Protein AF-A0AAW0N209-F1 (afdb_monomer)

Sequence (293 aa):
MIVTEFMENGALDSFLRLNDGQFTVIQLVGMLRGIAAGMKYLSDMNYVHRDLAARNILVNSNLVCKVSDFGLSRFLEDDPTDPTYTSSLGGKIPIRWTAPEAIAYRKFTSASDVWSYGIVMWEVMSYGERPYWDMSNQDVINAVEQDYRLPPPMDCPTALHQLMLDCWVKERNLRPKFTQIVATLDKLIRNAASLKVVTNSTQSTGVSQPLLDRCVPDYTTFTTVGDWLDAIKMSRYRDNFVNAGFASFDLVAQMTAEDLLRIGVTLAGHQKKILGSIQDMRLQMNQTLPVQV

Organism: NCBI:txid88201

Solvent-accessible surface area (backbone atoms only — not comparable to full-atom values): 17205 Å² total; per-residue (Å²): 139,89,88,74,86,85,44,77,51,36,34,39,26,63,42,29,50,77,44,60,88,73,65,54,71,69,55,53,51,48,33,51,36,38,39,33,50,48,51,28,52,36,43,77,66,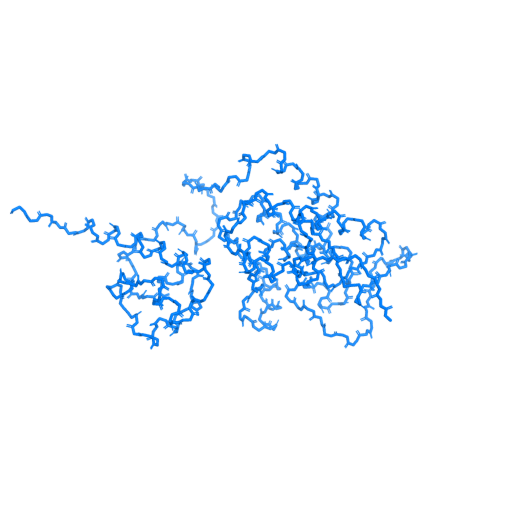42,34,32,50,84,64,54,41,42,72,33,22,34,18,29,86,84,61,51,37,40,79,51,75,66,86,74,34,47,74,61,73,96,48,94,87,57,83,63,49,66,72,91,69,96,69,87,73,66,62,84,37,50,28,69,57,34,70,77,59,34,41,54,35,57,54,33,43,31,23,6,45,23,43,31,52,49,24,61,58,44,32,39,51,62,75,74,64,85,57,51,76,67,52,50,54,54,37,46,75,70,70,52,72,86,74,73,41,76,90,51,22,62,67,58,47,50,53,29,51,42,24,61,40,86,59,52,88,75,28,64,52,44,67,54,50,32,54,52,45,54,50,43,64,77,38,56,78,69,57,51,63,75,80,79,77,84,89,81,91,77,95,75,85,92,88,76,80,85,59,81,74,61,71,87,74,56,90,43,52,54,57,49,27,46,73,74,71,44,46,90,46,40,64,38,34,51,77,70,65,42,63,43,67,76,54,50,58,67,62,49,75,66,52,40,44,73,49,63,48,73,53,64,73,56,43,52,52,53,52,49,52,34,51,55,44,50,57,55,64,63,70,73,60,78,84,83,126

Secondary structure (DSSP, 8-state):
-------TTEEHHHHHHHTTT-S-HHHHHHHHHHHHHHHHHHHHTTEE-S---GGGEEE-TT--EEE---SS-EEPP--TT---EE--S-PPP-GGGS-HHHHHH-EE-HHHHHHHHHHHHHHHHTTTPPTTTT--HHHHHHHHHTT--PPPPTT--HHHHHHHHHHT-SSGGGSPPHHHHHHHHHHHHHTGGGGS-----S-------SS-------GGG-S-HHHHHHHTT-GGGHHHHHHTT--SHHHHTT--HHHHHHTT---HHHHHHHHHHHHHHHHHHTTSS----

Nearest PDB structures (foldseek):
  5mja-assembly2_B  TM=9.881E-01  e=3.617E-27  Homo sapiens
  5mjb-assembly1_A  TM=9.878E-01  e=3.442E-27  Homo sapiens
  5mjb-assembly2_B  TM=9.801E-01  e=3.117E-27  Homo sapiens
  5l6p-assembly1_A  TM=9.028E-01  e=9.125E-26  Homo sapiens
  5njz-assembly1_A  TM=9.195E-01  e=2.047E-23  Homo sapiens

pLDDT: mean 84.2, std 18.62, range [29.7, 98.94]

Mean predicted aligned error: 12.74 Å

InterPro domains:
  IPR000719 Protein kinase domain [PS50011] (1-189)
  IPR001245 Serine-threonine/tyrosine-protein kinase, catalytic domain [PF07714] (1-185)
  IPR001245 Serine-threonine/tyrosine-protein kinase, catalytic domain [PR00109] (4-17)
  IPR001245 Serine-threonine/tyrosine-protein kinase, catalytic domain [PR00109] (41-59)
  IPR001245 Serine-threonine/tyrosine-protein kinase, catalytic domain [PR00109] (93-103)
  IPR001245 Serine-threonine/tyrosine-protein kinase, catalytic domain [PR00109] (112-134)
  IPR001245 Serine-threonine/tyrosine-protein kinase, catalytic domain [PR00109] (156-178)
  IPR001660 Sterile alpha motif domain [PF00536] (219-282)
  IPR001660 Sterile alpha motif domain [PS50105] (220-284)
  IPR001660 Sterile alpha motif domain [SM00454] (217-284)
  IPR008266 Tyrosine-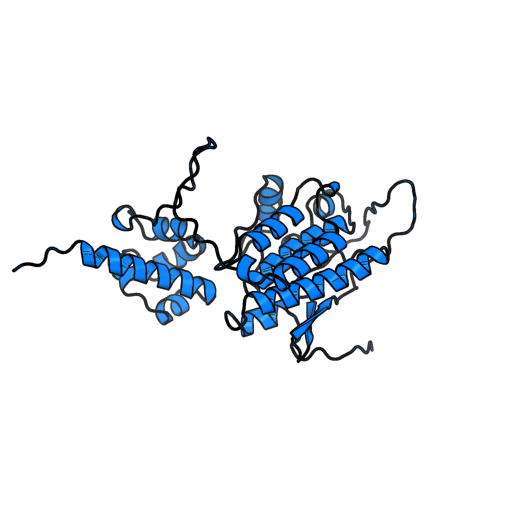protein kinase, active site [PS00109] (47-59)
  IPR011009 Protein kinase-like domain superfamily [SSF56112] (1-204)
  IPR013761 Sterile alpha motif/pointed domain superfamily [G3DSA:1.10.150.50] (212-293)
  IPR013761 Sterile alpha motif/pointed domain superfamily [SSF47769] (217-290)
  IPR020635 Tyrosine-protein kinase, catalytic domain [SM00219] (1-185)
  IPR050449 Ephrin receptor tyrosine kinases [PTHR46877] (1-292)

Foldseek 3Di:
DDDDDDQPQAFQLVSLQVCPPVDDPLLLLVQLLLALVQLLVCQVQQKFQQDQASRQWGHHPVRRTHGHDSVVMDHQDPDVPDSWDQDPDDDDHPLLLFALCCVPRVTTGSLRVLLSSLNNLQCSLQSNADRVHPQDSVRSSVCLVVVHDDDHHPLFQPLSNVLSVLSSPNPSVSRDGSVVVSVSSVVCSVVVVSRGRDPDDDDDDDDDDDDDPPDLPLLVPDPWPCVVCVNLVNNVLVVLCVVLPVTDLVSLLPDDLVSCVVSPVPRVSVSCSSVVNSVVVVVSVVVPDDPDD

Structure (mmCIF, N/CA/C/O backbone):
data_AF-A0AAW0N209-F1
#
_entry.id   AF-A0AAW0N209-F1
#
loop_
_atom_site.group_PDB
_atom_site.id
_atom_site.type_symbol
_atom_site.label_atom_id
_atom_site.label_alt_id
_atom_site.label_comp_id
_atom_site.label_asym_id
_atom_site.label_entity_id
_atom_site.label_seq_id
_atom_site.pdbx_PDB_ins_code
_atom_site.Cartn_x
_atom_site.Cartn_y
_atom_site.Cartn_z
_atom_site.occupancy
_atom_site.B_iso_or_equiv
_atom_site.auth_seq_id
_atom_site.auth_comp_id
_atom_site.auth_asym_id
_atom_site.auth_atom_id
_atom_site.pdbx_PDB_model_num
ATOM 1 N N . MET A 1 1 ? -12.801 3.006 -27.558 1.00 81.88 1 MET A N 1
ATOM 2 C CA . MET A 1 1 ? -13.412 2.255 -26.441 1.00 81.88 1 MET A CA 1
ATOM 3 C C . MET A 1 1 ? -12.463 1.130 -26.071 1.00 81.88 1 MET A C 1
ATOM 5 O O . MET A 1 1 ? -12.011 0.447 -26.980 1.00 81.88 1 MET A O 1
ATOM 9 N N . ILE A 1 2 ? -12.122 0.983 -24.790 1.00 92.75 2 ILE A N 1
ATOM 10 C CA . ILE A 1 2 ? -11.369 -0.166 -24.265 1.00 92.75 2 ILE A CA 1
ATOM 11 C C . ILE A 1 2 ? -12.387 -1.042 -23.531 1.00 92.75 2 ILE A C 1
ATOM 13 O O . ILE A 1 2 ? -13.197 -0.507 -22.779 1.00 92.75 2 ILE A O 1
ATOM 17 N N . VAL A 1 3 ? -12.382 -2.352 -23.784 1.00 95.31 3 VAL A N 1
ATOM 18 C CA . VAL A 1 3 ? -13.292 -3.316 -23.147 1.00 95.31 3 VAL A CA 1
ATOM 19 C C . VAL A 1 3 ? -12.463 -4.244 -22.266 1.00 95.31 3 VAL A C 1
ATOM 21 O O . VAL A 1 3 ? -11.498 -4.839 -22.740 1.00 95.31 3 VAL A O 1
ATOM 24 N N . THR A 1 4 ? -12.831 -4.353 -20.993 1.00 96.50 4 THR A N 1
ATOM 25 C CA . THR A 1 4 ? -12.180 -5.211 -19.994 1.00 96.50 4 THR A CA 1
ATOM 26 C C . THR A 1 4 ? -13.225 -6.067 -19.289 1.00 96.50 4 THR A C 1
ATOM 28 O O . THR A 1 4 ? -14.426 -5.834 -19.432 1.00 96.50 4 THR A O 1
ATOM 31 N N . GLU A 1 5 ? -12.783 -7.051 -18.507 1.00 97.19 5 GLU A N 1
ATOM 32 C CA . GLU A 1 5 ? -13.678 -7.713 -17.557 1.00 97.19 5 GLU A CA 1
ATOM 33 C C . GLU A 1 5 ? -14.270 -6.704 -16.560 1.00 97.19 5 GLU A C 1
ATOM 35 O O . GLU A 1 5 ? -13.662 -5.668 -16.265 1.00 97.19 5 GLU A O 1
ATOM 40 N N . PHE A 1 6 ? -15.470 -7.003 -16.066 1.00 97.69 6 PHE A N 1
ATOM 41 C CA . PHE A 1 6 ? -16.154 -6.166 -15.091 1.00 97.69 6 PHE A CA 1
ATOM 42 C C . PHE A 1 6 ? -15.726 -6.550 -13.672 1.00 97.69 6 PHE A C 1
ATOM 44 O O . PHE A 1 6 ? -15.711 -7.728 -13.326 1.00 97.69 6 PHE A O 1
ATOM 51 N N . MET A 1 7 ? -15.384 -5.546 -12.866 1.00 98.12 7 MET A N 1
ATOM 52 C CA . MET A 1 7 ? -14.942 -5.700 -11.480 1.00 98.12 7 MET A CA 1
ATOM 53 C C . MET A 1 7 ? -15.994 -5.051 -10.576 1.00 98.12 7 MET A C 1
ATOM 55 O O . MET A 1 7 ? -15.994 -3.834 -10.391 1.00 98.12 7 MET A O 1
ATOM 59 N N . GLU A 1 8 ? -16.931 -5.858 -10.075 1.00 98.25 8 GLU A N 1
ATOM 60 C CA . GLU A 1 8 ? -18.202 -5.419 -9.475 1.00 98.25 8 GLU A CA 1
ATOM 61 C C . GLU A 1 8 ? -18.028 -4.495 -8.269 1.00 98.25 8 GLU A C 1
ATOM 63 O O . GLU A 1 8 ? -18.855 -3.617 -8.036 1.00 98.25 8 GLU A O 1
ATOM 68 N N . ASN A 1 9 ? -16.948 -4.688 -7.513 1.00 97.75 9 ASN A N 1
ATOM 69 C CA . ASN A 1 9 ? -16.667 -3.943 -6.292 1.00 97.75 9 ASN A CA 1
ATOM 70 C C . ASN A 1 9 ? -15.781 -2.707 -6.535 1.00 97.75 9 ASN A C 1
ATOM 72 O O . ASN A 1 9 ? -15.482 -1.971 -5.597 1.00 97.75 9 ASN A O 1
ATOM 76 N N . GLY A 1 10 ? -15.386 -2.445 -7.786 1.00 98.06 10 GLY A N 1
ATOM 77 C CA . GLY A 1 10 ? 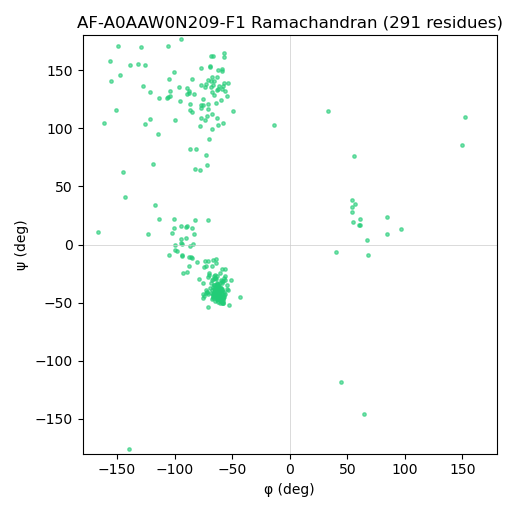-14.626 -1.255 -8.160 1.00 98.06 10 GLY A CA 1
ATOM 78 C C . GLY A 1 10 ? -13.230 -1.203 -7.533 1.00 98.06 10 GLY A C 1
ATOM 79 O O . GLY A 1 10 ? -12.564 -2.229 -7.392 1.00 98.06 10 GLY A O 1
ATOM 80 N N . ALA A 1 11 ? -12.768 0.008 -7.207 1.00 98.38 11 ALA A N 1
ATOM 81 C CA . ALA A 1 11 ? -11.434 0.252 -6.658 1.00 98.38 11 ALA A CA 1
ATOM 82 C C . ALA A 1 11 ? -11.312 -0.198 -5.192 1.00 98.38 11 ALA A C 1
ATOM 84 O O . ALA A 1 11 ? -12.174 0.103 -4.361 1.00 98.38 11 ALA A O 1
ATOM 85 N N . LEU A 1 12 ? -10.210 -0.880 -4.868 1.00 98.69 12 LEU A N 1
ATOM 86 C CA . LEU A 1 12 ? -9.974 -1.524 -3.575 1.00 98.69 12 LEU A CA 1
ATOM 87 C C . LEU A 1 12 ? -9.977 -0.536 -2.406 1.00 98.69 12 LEU A C 1
ATOM 89 O O . LEU A 1 12 ? -10.510 -0.848 -1.349 1.00 98.69 12 LEU A O 1
ATOM 93 N N . ASP A 1 13 ? -9.410 0.656 -2.579 1.00 97.12 13 ASP A N 1
ATOM 94 C CA . ASP A 1 13 ? -9.352 1.661 -1.514 1.00 97.12 13 ASP A CA 1
ATOM 95 C C . ASP A 1 13 ? -10.756 2.114 -1.072 1.00 97.12 13 ASP A C 1
ATOM 97 O O . ASP A 1 13 ? -11.060 2.195 0.116 1.00 97.12 13 ASP A O 1
ATOM 101 N N . SER A 1 14 ? -11.636 2.366 -2.040 1.00 95.62 14 SER A N 1
ATOM 102 C CA . SER A 1 14 ? -13.020 2.781 -1.818 1.00 95.62 14 SER A CA 1
ATOM 103 C C . SER A 1 14 ? -13.865 1.622 -1.304 1.00 95.62 14 SER A C 1
ATOM 105 O O . SER A 1 14 ? -14.669 1.808 -0.391 1.00 95.62 14 SER A O 1
ATOM 107 N N . PHE A 1 15 ? -13.631 0.422 -1.837 1.00 98.06 15 PHE A N 1
ATOM 108 C CA . PHE A 1 15 ? -14.260 -0.806 -1.373 1.00 98.06 15 PHE A CA 1
ATOM 109 C C . PHE A 1 15 ? -13.948 -1.096 0.101 1.00 98.06 15 PHE A C 1
ATOM 111 O O . PHE A 1 15 ? -14.859 -1.397 0.868 1.00 98.06 15 PHE A O 1
ATOM 118 N N . LEU A 1 16 ? -12.688 -0.961 0.522 1.00 96.19 16 LEU A N 1
ATOM 119 C CA . LEU A 1 16 ? -12.289 -1.179 1.912 1.00 96.19 16 LEU A CA 1
ATOM 120 C C . LEU A 1 16 ? -12.908 -0.151 2.859 1.00 96.19 16 LEU A C 1
ATOM 122 O O . LEU A 1 16 ? -13.445 -0.546 3.888 1.00 96.19 16 LEU A O 1
ATOM 126 N N . ARG A 1 17 ? -12.919 1.136 2.487 1.00 92.25 17 ARG A N 1
ATOM 127 C CA . ARG A 1 17 ? -13.552 2.188 3.304 1.00 92.25 17 ARG A CA 1
ATOM 128 C C . ARG A 1 17 ? -15.047 1.951 3.515 1.00 92.25 17 ARG A C 1
ATOM 130 O O . ARG A 1 17 ? -15.563 2.237 4.589 1.00 92.25 17 ARG A O 1
ATOM 137 N N . LEU A 1 18 ? -15.744 1.430 2.502 1.00 92.69 18 LEU A N 1
ATOM 138 C CA . LEU A 1 18 ? -17.169 1.093 2.604 1.00 92.69 18 LEU A CA 1
ATOM 139 C C . LEU A 1 18 ? -17.427 -0.121 3.514 1.00 92.69 18 LEU A C 1
ATOM 141 O O . LEU A 1 18 ? -18.513 -0.258 4.070 1.00 92.69 18 LEU A O 1
ATOM 145 N N . ASN A 1 19 ? -16.428 -0.988 3.674 1.00 90.62 19 ASN A N 1
ATOM 146 C CA . ASN A 1 19 ? -16.515 -2.243 4.413 1.00 90.62 19 ASN A CA 1
ATOM 147 C C . ASN A 1 19 ? -15.573 -2.252 5.631 1.00 90.62 19 ASN A C 1
ATOM 149 O O . ASN A 1 19 ? -15.014 -3.298 5.970 1.00 90.62 19 ASN A O 1
ATOM 153 N N . ASP A 1 20 ? -15.380 -1.094 6.277 1.00 85.88 20 ASP A N 1
ATOM 154 C CA . ASP A 1 20 ? -14.454 -0.952 7.407 1.00 85.88 20 ASP A CA 1
ATOM 155 C C . ASP A 1 20 ? -14.762 -1.967 8.519 1.00 85.88 20 ASP A C 1
ATOM 157 O O . ASP A 1 20 ? -15.904 -2.121 8.957 1.00 85.88 20 ASP A O 1
ATOM 161 N N . GLY A 1 21 ? -13.737 -2.710 8.938 1.00 83.00 21 GLY A N 1
ATOM 162 C CA . GLY A 1 21 ? -13.831 -3.758 9.955 1.00 83.00 21 GLY A CA 1
ATOM 163 C C . GLY A 1 21 ? -14.648 -5.004 9.581 1.00 83.00 21 GLY A C 1
ATOM 164 O O . GLY A 1 21 ? -14.806 -5.880 10.431 1.00 83.00 21 GLY A O 1
ATOM 165 N N . GLN A 1 22 ? -15.162 -5.124 8.351 1.00 89.12 22 GLN A N 1
ATOM 166 C CA . GLN A 1 22 ? -16.022 -6.252 7.956 1.00 89.12 22 GLN A CA 1
ATOM 167 C C . GLN A 1 22 ? -15.248 -7.493 7.489 1.00 89.12 22 GLN A C 1
ATOM 169 O O . GLN A 1 22 ? -15.838 -8.564 7.334 1.00 89.12 22 GLN A O 1
ATOM 174 N N . PHE A 1 23 ? -13.935 -7.381 7.273 1.00 92.12 23 PHE A N 1
ATOM 175 C CA . PHE A 1 23 ? -13.106 -8.489 6.815 1.00 92.12 23 PHE A CA 1
ATOM 176 C C . PHE A 1 23 ? -12.239 -9.058 7.932 1.00 92.12 23 PHE A C 1
ATOM 178 O O . PHE A 1 23 ? -11.659 -8.369 8.771 1.00 92.12 23 PHE A O 1
ATOM 185 N N . THR A 1 24 ? -12.091 -10.374 7.903 1.00 93.00 24 THR A N 1
ATOM 186 C CA . THR A 1 24 ? -11.083 -11.047 8.714 1.00 93.00 24 THR A CA 1
ATOM 187 C C . THR A 1 24 ? -9.683 -10.726 8.191 1.00 93.00 24 THR A C 1
ATOM 189 O O . THR A 1 24 ? -9.473 -10.526 6.992 1.00 93.00 24 THR A O 1
ATOM 192 N N . VAL A 1 25 ? -8.686 -10.773 9.076 1.00 92.75 25 VAL A N 1
ATOM 193 C CA . VAL A 1 25 ? -7.273 -10.601 8.695 1.00 92.75 25 VAL A CA 1
ATOM 194 C C . VAL A 1 25 ? -6.876 -11.563 7.571 1.00 92.75 25 VAL A C 1
ATOM 196 O O . VAL A 1 25 ? -6.175 -11.172 6.646 1.00 92.75 25 VAL A O 1
ATOM 199 N N . ILE A 1 26 ? -7.356 -12.811 7.598 1.00 94.69 26 ILE A N 1
ATOM 200 C CA . ILE A 1 26 ? -7.025 -13.799 6.563 1.00 94.69 26 ILE A CA 1
ATOM 201 C C . ILE A 1 26 ? -7.583 -13.412 5.182 1.00 94.69 26 ILE A C 1
ATOM 203 O O . ILE A 1 26 ? -6.907 -13.633 4.178 1.00 94.69 26 ILE A O 1
ATOM 207 N N . GLN A 1 27 ? -8.763 -12.783 5.114 1.00 96.00 27 GLN A N 1
ATOM 208 C CA . GLN A 1 27 ? -9.320 -12.265 3.858 1.00 96.00 27 GLN A CA 1
ATOM 209 C C . GLN A 1 27 ? -8.478 -11.105 3.316 1.00 96.00 27 GLN A C 1
ATOM 211 O O . GLN A 1 27 ? -8.140 -11.109 2.133 1.00 96.00 27 GLN A O 1
ATOM 216 N N . LEU A 1 28 ? -8.065 -10.169 4.178 1.00 97.44 28 LEU A N 1
ATOM 217 C CA . LEU A 1 28 ? -7.171 -9.066 3.800 1.00 97.44 28 LEU A CA 1
ATOM 218 C C . LEU A 1 28 ? -5.813 -9.587 3.301 1.00 97.44 28 LEU A C 1
ATOM 220 O O . LEU A 1 28 ? -5.316 -9.150 2.265 1.00 97.44 28 LEU A O 1
ATOM 224 N N . VAL A 1 29 ? -5.239 -10.592 3.971 1.00 97.44 29 VAL A N 1
ATOM 225 C CA . VAL A 1 29 ? -4.011 -11.265 3.512 1.00 97.44 29 VAL A CA 1
ATOM 226 C C . VAL A 1 29 ? -4.227 -11.955 2.160 1.00 97.44 29 VAL A C 1
ATOM 228 O O . VAL A 1 29 ? -3.335 -11.924 1.314 1.00 97.44 29 VAL A O 1
ATOM 231 N N . GLY A 1 30 ? -5.409 -12.527 1.916 1.00 97.94 30 GLY A N 1
ATOM 232 C CA . GLY A 1 30 ? -5.794 -13.076 0.615 1.00 97.94 30 GLY A CA 1
ATOM 233 C C . GLY A 1 30 ? -5.800 -12.024 -0.501 1.00 97.94 30 GLY A C 1
ATOM 234 O O . GLY A 1 30 ? -5.221 -12.260 -1.564 1.00 97.94 30 GLY A O 1
ATOM 235 N N . MET A 1 31 ? -6.372 -10.844 -0.239 1.00 98.75 31 MET A N 1
ATOM 236 C CA . MET A 1 31 ? -6.347 -9.702 -1.165 1.00 98.75 31 MET A CA 1
ATOM 237 C C . MET A 1 31 ? -4.907 -9.280 -1.485 1.00 98.75 31 MET A C 1
ATOM 239 O O . MET A 1 31 ? -4.530 -9.195 -2.656 1.00 98.75 31 MET A O 1
ATOM 243 N N . LEU A 1 32 ? -4.075 -9.101 -0.452 1.00 98.81 32 LEU A N 1
ATOM 244 C CA . LEU A 1 32 ? -2.655 -8.758 -0.590 1.00 98.81 32 LEU A CA 1
ATOM 245 C C . LEU A 1 32 ? -1.887 -9.792 -1.407 1.00 98.81 32 LEU A C 1
ATOM 247 O O . LEU A 1 32 ? -1.145 -9.444 -2.325 1.00 98.81 32 LEU A O 1
ATOM 251 N N . ARG A 1 33 ? -2.115 -11.077 -1.133 1.00 98.69 33 ARG A N 1
ATOM 252 C CA . ARG A 1 33 ? -1.490 -12.177 -1.865 1.00 98.69 33 ARG A CA 1
ATOM 253 C C . ARG A 1 33 ? -1.869 -12.156 -3.346 1.00 98.69 33 ARG A C 1
ATOM 255 O O . ARG A 1 33 ? -1.000 -12.389 -4.185 1.00 98.69 33 ARG A O 1
ATOM 262 N N . GLY A 1 34 ? -3.129 -11.869 -3.678 1.00 98.56 34 GLY A N 1
ATOM 263 C CA . GLY A 1 34 ? -3.584 -11.707 -5.064 1.00 98.56 34 GLY A CA 1
ATOM 264 C C . GLY A 1 34 ? -2.853 -10.576 -5.792 1.00 98.56 34 GLY A C 1
ATOM 265 O O . GLY A 1 34 ? -2.320 -10.784 -6.883 1.00 98.56 34 GLY A O 1
ATOM 266 N N . ILE A 1 35 ? -2.735 -9.414 -5.144 1.00 98.88 35 ILE A N 1
ATOM 267 C CA . ILE A 1 35 ? -2.009 -8.249 -5.677 1.00 98.88 35 ILE A CA 1
ATOM 268 C C . ILE A 1 35 ? -0.524 -8.580 -5.875 1.00 98.88 35 ILE A C 1
ATOM 270 O O . ILE A 1 35 ? 0.022 -8.337 -6.951 1.00 98.88 35 ILE A O 1
ATOM 274 N N . ALA A 1 36 ? 0.122 -9.195 -4.879 1.00 98.88 36 ALA A N 1
ATOM 275 C CA . ALA A 1 36 ? 1.523 -9.606 -4.961 1.00 98.88 36 ALA A CA 1
ATOM 276 C C . ALA A 1 36 ? 1.772 -10.595 -6.106 1.00 98.88 36 ALA A C 1
ATOM 278 O O . ALA A 1 36 ? 2.793 -10.502 -6.783 1.00 98.88 36 ALA A O 1
ATOM 279 N N . ALA A 1 37 ? 0.845 -11.526 -6.348 1.00 98.81 37 ALA A N 1
ATOM 280 C CA . ALA A 1 37 ? 0.938 -12.465 -7.460 1.00 98.81 37 ALA A CA 1
ATOM 281 C C . ALA A 1 37 ? 0.830 -11.758 -8.823 1.00 98.81 37 ALA A C 1
ATOM 283 O O . ALA A 1 37 ? 1.599 -12.074 -9.730 1.00 98.81 37 ALA A O 1
ATOM 284 N N . GLY A 1 38 ? -0.063 -10.770 -8.952 1.00 98.69 38 GLY A N 1
ATOM 285 C CA . GLY A 1 38 ? -0.149 -9.922 -10.144 1.00 98.69 38 GLY A CA 1
ATOM 286 C C . GLY A 1 38 ? 1.135 -9.123 -10.383 1.00 98.69 38 GLY A C 1
ATOM 287 O O . GLY A 1 38 ? 1.678 -9.132 -11.484 1.00 98.69 38 GLY A O 1
ATOM 288 N N . MET A 1 39 ? 1.686 -8.507 -9.337 1.00 98.75 39 MET A N 1
ATOM 289 C CA . MET A 1 39 ? 2.941 -7.755 -9.433 1.00 98.75 39 MET A CA 1
ATOM 290 C C . MET A 1 39 ? 4.163 -8.640 -9.688 1.00 98.75 39 MET A C 1
ATOM 292 O O . MET A 1 39 ? 5.076 -8.235 -10.405 1.00 98.75 39 MET A O 1
ATOM 296 N N . LYS A 1 40 ? 4.172 -9.870 -9.159 1.00 98.69 40 LYS A N 1
ATOM 297 C CA . LYS A 1 40 ? 5.167 -10.883 -9.518 1.00 98.69 40 LYS A CA 1
ATOM 298 C C . LYS A 1 40 ? 5.136 -11.142 -11.021 1.00 98.69 40 LYS A C 1
ATOM 300 O O . LYS A 1 40 ? 6.180 -11.076 -11.653 1.00 98.69 40 LYS A O 1
ATOM 305 N N . TYR A 1 41 ? 3.951 -11.384 -11.584 1.00 98.44 41 TYR A N 1
ATOM 306 C CA . TYR A 1 41 ? 3.796 -11.597 -13.022 1.00 98.44 41 TYR A CA 1
ATOM 307 C C . TYR A 1 41 ? 4.305 -10.400 -13.837 1.00 98.44 41 TYR A C 1
ATOM 309 O O . TYR A 1 41 ? 5.075 -10.592 -14.770 1.00 98.44 41 TYR A O 1
ATOM 317 N N . LEU A 1 42 ? 3.950 -9.166 -13.458 1.00 97.12 42 LEU A N 1
ATOM 318 C CA . LEU A 1 42 ? 4.452 -7.966 -14.143 1.00 97.12 42 LEU A CA 1
ATOM 319 C C . LEU A 1 42 ? 5.979 -7.863 -14.079 1.00 97.12 42 LEU A C 1
ATOM 321 O O . LEU A 1 42 ? 6.617 -7.617 -15.099 1.00 97.12 42 LEU A O 1
ATOM 325 N N . SER A 1 43 ? 6.569 -8.114 -12.908 1.00 96.00 43 SER A N 1
ATOM 326 C CA . SER A 1 43 ? 8.022 -8.096 -12.746 1.00 96.00 43 SER A CA 1
ATOM 327 C C . SER A 1 43 ? 8.718 -9.197 -13.548 1.00 96.00 43 SER A C 1
ATOM 329 O O . SER A 1 43 ? 9.786 -8.935 -14.089 1.00 96.00 43 SER A O 1
ATOM 331 N N . ASP A 1 44 ? 8.154 -10.407 -13.609 1.00 96.06 44 ASP A N 1
ATOM 332 C CA . ASP A 1 44 ? 8.693 -11.526 -14.399 1.00 96.06 44 ASP A CA 1
ATOM 333 C C . ASP A 1 44 ? 8.642 -11.206 -15.911 1.00 96.06 44 ASP A C 1
ATOM 335 O O . ASP A 1 44 ? 9.468 -11.692 -16.679 1.00 96.06 44 ASP A O 1
ATOM 339 N N . MET A 1 45 ? 7.709 -10.343 -16.329 1.00 94.88 45 MET A N 1
ATOM 340 C CA . MET A 1 45 ? 7.571 -9.824 -17.696 1.00 94.88 45 MET A CA 1
ATOM 341 C C . MET A 1 45 ? 8.370 -8.529 -17.944 1.00 94.88 45 MET A C 1
ATOM 343 O O . MET A 1 45 ? 8.097 -7.828 -18.919 1.00 94.88 45 MET A O 1
ATOM 347 N N . ASN A 1 46 ? 9.320 -8.178 -17.066 1.00 91.50 46 ASN A N 1
ATOM 348 C CA . ASN A 1 46 ? 10.119 -6.943 -17.133 1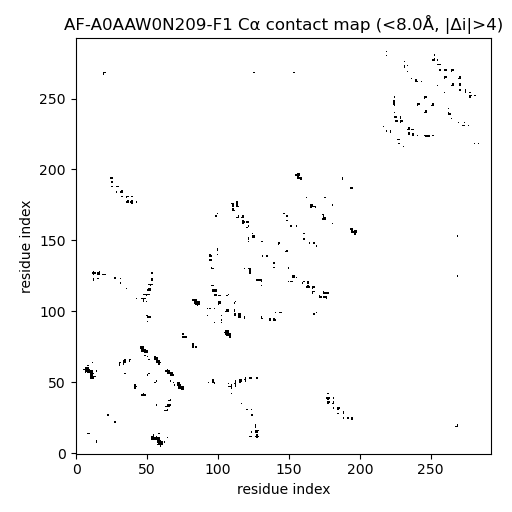.00 91.50 46 ASN A CA 1
ATOM 349 C C . ASN A 1 46 ? 9.273 -5.656 -17.228 1.00 91.50 46 ASN A C 1
ATOM 351 O O . ASN A 1 46 ? 9.672 -4.661 -17.838 1.00 91.50 46 ASN A O 1
ATOM 355 N N . TYR A 1 47 ? 8.090 -5.658 -16.610 1.00 92.44 47 TYR A N 1
ATOM 356 C CA . TYR A 1 47 ? 7.162 -4.535 -16.619 1.00 92.44 47 TYR A CA 1
ATOM 357 C C . TYR A 1 47 ? 7.153 -3.821 -15.265 1.00 92.44 47 TYR A C 1
ATOM 359 O O . TYR A 1 47 ? 6.933 -4.444 -14.225 1.00 92.44 47 TYR A O 1
ATOM 367 N N . VAL A 1 48 ? 7.359 -2.501 -15.279 1.00 95.19 48 VAL A N 1
ATOM 368 C CA . VAL A 1 48 ? 7.317 -1.657 -14.073 1.00 95.19 48 VAL A CA 1
ATOM 369 C C . VAL A 1 48 ? 6.044 -0.823 -14.090 1.00 95.19 48 VAL A C 1
ATOM 371 O O . VAL A 1 48 ? 5.783 -0.090 -15.050 1.00 95.19 48 VAL A O 1
ATOM 374 N N . HIS A 1 49 ? 5.264 -0.912 -13.017 1.00 95.88 49 HIS A N 1
ATOM 375 C CA . HIS A 1 49 ? 3.954 -0.286 -12.901 1.00 95.88 49 HIS A CA 1
ATOM 376 C C . HIS A 1 49 ? 4.039 1.221 -12.669 1.00 95.88 49 HIS A C 1
ATOM 378 O O . HIS A 1 49 ? 3.312 1.967 -13.328 1.00 95.88 49 HIS A O 1
ATOM 384 N N . ARG A 1 50 ? 4.916 1.667 -11.753 1.00 94.44 50 ARG A N 1
ATOM 385 C CA . ARG A 1 50 ? 5.186 3.078 -11.385 1.00 94.44 50 ARG A CA 1
ATOM 386 C C . ARG A 1 50 ? 4.066 3.840 -10.668 1.00 94.44 50 ARG A C 1
ATOM 388 O O . ARG A 1 50 ? 4.309 4.948 -10.196 1.00 94.44 50 ARG A O 1
ATOM 395 N N . ASP A 1 51 ? 2.872 3.265 -10.577 1.00 94.50 51 ASP A N 1
ATOM 396 C CA . ASP A 1 51 ? 1.706 3.856 -9.905 1.00 94.50 51 ASP A CA 1
ATOM 397 C C . ASP A 1 51 ? 0.878 2.781 -9.189 1.00 94.50 51 ASP A C 1
ATOM 399 O O . ASP A 1 51 ? -0.350 2.750 -9.244 1.00 94.50 51 ASP A O 1
ATOM 403 N N . LEU A 1 52 ? 1.568 1.838 -8.547 1.00 98.38 52 LEU A N 1
ATOM 404 C CA . LEU A 1 52 ? 0.905 0.824 -7.744 1.00 98.38 52 LEU A CA 1
ATOM 405 C C . LEU A 1 52 ? 0.346 1.473 -6.467 1.00 98.38 52 LEU A C 1
ATOM 407 O O . LEU A 1 52 ? 1.089 1.980 -5.628 1.00 98.38 52 LEU A O 1
ATOM 411 N N . ALA A 1 53 ? -0.973 1.448 -6.326 1.00 98.31 53 ALA A N 1
ATOM 412 C CA . ALA A 1 53 ? -1.709 1.990 -5.189 1.00 98.31 53 ALA A CA 1
ATOM 413 C C . ALA A 1 53 ? -3.062 1.280 -5.072 1.00 98.31 53 ALA A C 1
ATOM 415 O O . ALA A 1 53 ? -3.568 0.782 -6.079 1.00 98.31 53 ALA A O 1
ATOM 416 N N . ALA A 1 54 ? -3.694 1.278 -3.894 1.00 98.62 54 ALA A N 1
ATOM 417 C CA . ALA A 1 54 ? -4.983 0.601 -3.716 1.00 98.62 54 ALA A CA 1
ATOM 418 C C . ALA A 1 54 ? -6.091 1.143 -4.649 1.00 98.62 54 ALA A C 1
ATOM 420 O O . ALA A 1 54 ? -6.926 0.373 -5.115 1.00 98.62 54 ALA A O 1
ATOM 421 N N . ARG A 1 55 ? -6.053 2.433 -5.018 1.00 98.06 55 ARG A N 1
ATOM 422 C CA . ARG A 1 55 ? -6.956 3.033 -6.028 1.00 98.06 55 ARG A CA 1
ATOM 423 C C . ARG A 1 55 ? -6.858 2.400 -7.427 1.00 98.06 55 ARG A C 1
ATOM 425 O O . ARG A 1 55 ? -7.812 2.474 -8.190 1.00 98.06 55 ARG A O 1
ATOM 432 N N . ASN A 1 56 ? -5.714 1.789 -7.744 1.00 98.50 56 ASN A N 1
ATOM 433 C CA . ASN A 1 56 ? -5.417 1.152 -9.031 1.00 98.50 56 ASN A CA 1
ATOM 434 C C . ASN A 1 56 ? -5.530 -0.380 -8.942 1.00 98.50 56 ASN A C 1
ATOM 436 O O . ASN A 1 56 ? -5.157 -1.097 -9.872 1.00 98.50 56 ASN A O 1
ATOM 440 N N . ILE A 1 57 ? -6.065 -0.902 -7.835 1.00 98.81 57 ILE A N 1
ATOM 441 C CA . ILE A 1 57 ? -6.449 -2.303 -7.694 1.00 98.81 57 ILE A CA 1
ATOM 442 C C . ILE A 1 57 ? -7.965 -2.393 -7.801 1.00 98.81 57 ILE A C 1
ATOM 444 O O . ILE A 1 57 ? -8.677 -1.705 -7.075 1.00 98.81 57 ILE A O 1
ATOM 448 N N . LEU A 1 58 ? -8.459 -3.264 -8.674 1.00 98.69 58 LEU A N 1
ATOM 449 C CA . LEU A 1 58 ? -9.885 -3.534 -8.810 1.00 98.69 58 LEU A CA 1
ATOM 450 C C . LEU A 1 58 ? -10.269 -4.825 -8.088 1.00 98.69 58 LEU A C 1
ATOM 452 O O . LEU A 1 58 ? -9.479 -5.770 -8.039 1.00 98.69 58 LEU A O 1
ATOM 456 N N . VAL A 1 59 ? -11.492 -4.877 -7.567 1.00 98.69 59 VAL A N 1
ATOM 457 C CA . VAL A 1 59 ? -12.034 -6.009 -6.805 1.00 98.69 59 VAL A CA 1
ATOM 458 C C . VAL A 1 59 ? -13.288 -6.538 -7.498 1.00 98.69 59 VAL A C 1
ATOM 460 O O . VAL A 1 59 ? -14.172 -5.767 -7.869 1.00 98.69 59 VAL A O 1
ATOM 463 N N . ASN A 1 60 ? -13.373 -7.853 -7.698 1.00 97.88 60 ASN A N 1
ATOM 464 C CA . ASN A 1 60 ? -14.574 -8.485 -8.253 1.00 97.88 60 ASN A CA 1
ATOM 465 C C . ASN A 1 60 ? -15.515 -9.006 -7.151 1.00 97.88 60 ASN A C 1
ATOM 467 O O . ASN A 1 60 ? -15.191 -8.948 -5.961 1.00 97.88 60 ASN A O 1
ATOM 471 N N . SER A 1 61 ? -16.669 -9.542 -7.544 1.00 97.00 61 SER A N 1
ATOM 472 C CA . SER A 1 61 ? -17.699 -10.107 -6.654 1.00 97.00 61 SER A CA 1
ATOM 473 C C . SER A 1 61 ? -17.191 -11.217 -5.723 1.00 97.00 61 SER A C 1
ATOM 475 O O . SER A 1 61 ? -17.704 -11.374 -4.619 1.00 97.00 61 SER A O 1
ATOM 477 N N . ASN A 1 62 ? -16.138 -11.934 -6.121 1.00 96.38 62 ASN A N 1
ATOM 478 C CA . ASN A 1 62 ? -15.499 -12.996 -5.338 1.00 96.38 62 ASN A CA 1
ATOM 479 C C . ASN A 1 62 ? -14.299 -12.505 -4.503 1.00 96.38 62 ASN A C 1
ATOM 481 O O . ASN A 1 62 ? -13.491 -13.318 -4.055 1.00 96.38 62 ASN A O 1
ATOM 485 N N . LEU A 1 63 ? -14.157 -11.187 -4.312 1.00 96.88 63 LEU A N 1
ATOM 486 C CA . LEU A 1 63 ? -13.050 -10.538 -3.593 1.00 96.88 63 LEU A CA 1
ATOM 487 C C . LEU A 1 63 ? -11.662 -10.773 -4.216 1.00 96.88 63 LEU A C 1
ATOM 489 O O . LEU A 1 63 ? -10.637 -10.629 -3.548 1.00 96.88 63 LEU A O 1
ATOM 493 N N . VAL A 1 64 ? -11.601 -11.120 -5.505 1.00 98.19 64 VAL A N 1
ATOM 494 C CA . VAL A 1 64 ? -10.332 -11.235 -6.229 1.00 98.19 64 VAL A CA 1
ATOM 495 C C . VAL A 1 64 ? -9.838 -9.839 -6.580 1.00 98.19 64 VAL A C 1
ATOM 497 O O . VAL A 1 64 ? -10.493 -9.107 -7.324 1.00 98.19 64 VAL A O 1
ATOM 500 N N . CYS A 1 65 ? -8.654 -9.501 -6.075 1.00 98.69 65 CYS A N 1
ATOM 501 C CA . CYS A 1 65 ? -7.967 -8.251 -6.376 1.00 98.69 65 CYS A CA 1
ATOM 502 C C . CYS A 1 65 ? -7.099 -8.385 -7.632 1.00 98.69 65 CYS A C 1
ATOM 504 O O . CYS A 1 65 ? -6.282 -9.305 -7.727 1.00 98.69 65 CYS A O 1
ATOM 506 N N . LYS A 1 66 ? -7.236 -7.446 -8.573 1.00 98.69 66 LYS A N 1
ATOM 507 C CA . LYS A 1 66 ? -6.452 -7.391 -9.814 1.00 98.69 66 LYS A CA 1
ATOM 508 C C . LYS A 1 66 ? -5.805 -6.027 -9.997 1.00 98.69 66 LYS A C 1
ATOM 510 O O . LYS A 1 66 ? -6.436 -4.995 -9.788 1.00 98.69 66 LYS A O 1
ATOM 515 N N . VAL A 1 67 ? -4.541 -6.047 -10.403 1.00 98.38 67 VAL A N 1
ATOM 516 C CA . VAL A 1 67 ? -3.775 -4.847 -10.750 1.00 98.38 67 VAL A CA 1
ATOM 517 C C . VAL A 1 67 ? -4.347 -4.240 -12.033 1.00 98.38 67 VAL A C 1
ATOM 519 O O . VAL A 1 67 ? -4.641 -4.969 -12.981 1.00 98.38 67 VAL A O 1
ATOM 522 N N . SER A 1 68 ? -4.523 -2.922 -12.054 1.00 96.44 68 SER A N 1
ATOM 523 C CA . SER A 1 68 ? -5.072 -2.163 -13.180 1.00 96.44 68 SER A CA 1
ATOM 524 C C . SER A 1 68 ? -4.312 -0.844 -13.370 1.00 96.44 68 SER A C 1
ATOM 526 O O . SER A 1 68 ? -3.336 -0.593 -12.679 1.00 96.44 68 SER A O 1
ATOM 528 N N . ASP A 1 69 ? -4.762 -0.009 -14.308 1.00 88.94 69 ASP A N 1
ATOM 529 C CA . ASP A 1 69 ? -4.145 1.274 -14.671 1.00 88.94 69 ASP A CA 1
ATOM 530 C C . ASP A 1 69 ? -2.665 1.188 -15.085 1.00 88.94 69 ASP A C 1
ATOM 532 O O . ASP A 1 69 ? -1.731 1.591 -14.390 1.00 88.94 69 ASP A O 1
ATOM 536 N N . PHE A 1 70 ? -2.466 0.715 -16.315 1.00 86.38 70 PHE A N 1
ATOM 537 C CA . PHE A 1 70 ? -1.152 0.654 -16.946 1.00 86.38 70 PHE A CA 1
ATOM 538 C C . PHE A 1 70 ? -0.738 1.968 -17.636 1.00 86.38 70 PHE A C 1
ATOM 540 O O . PHE A 1 70 ? 0.202 1.968 -18.435 1.00 86.38 70 PHE A O 1
ATOM 547 N N . GLY A 1 71 ? -1.420 3.092 -17.368 1.00 77.38 71 GLY A N 1
ATOM 548 C CA . GLY A 1 71 ? -1.201 4.364 -18.069 1.00 77.38 71 GLY A CA 1
ATOM 549 C C . GLY A 1 71 ? 0.203 4.949 -17.874 1.00 77.38 71 GLY A C 1
ATOM 550 O O . GLY A 1 71 ? 0.779 5.528 -18.801 1.00 77.38 71 GLY A O 1
ATOM 551 N N . LEU A 1 72 ? 0.784 4.742 -16.689 1.00 72.62 72 LEU A N 1
ATOM 552 C CA . LEU A 1 72 ? 2.158 5.141 -16.351 1.00 72.62 72 LEU A CA 1
ATOM 553 C C . LEU A 1 72 ? 3.172 3.998 -16.472 1.00 72.62 72 LEU A C 1
ATOM 555 O O . LEU A 1 72 ? 4.377 4.223 -16.334 1.00 72.62 72 LEU A O 1
ATOM 559 N N . SER A 1 73 ? 2.702 2.785 -16.747 1.00 71.38 73 SER A N 1
ATOM 560 C CA . SER A 1 73 ? 3.547 1.602 -16.783 1.00 71.38 73 SER A CA 1
ATOM 561 C C . SER A 1 73 ? 4.375 1.521 -18.062 1.00 71.38 73 SER A C 1
ATOM 563 O O . SER A 1 73 ? 4.002 2.051 -19.118 1.00 71.38 73 SER A O 1
ATOM 565 N N . ARG A 1 74 ? 5.538 0.874 -17.965 1.00 75.44 74 ARG A N 1
ATOM 566 C CA . ARG A 1 74 ? 6.491 0.743 -19.073 1.00 75.44 74 ARG A CA 1
ATOM 567 C C . ARG A 1 74 ? 7.240 -0.586 -19.007 1.00 75.44 74 ARG A C 1
ATOM 569 O O . ARG A 1 74 ? 7.575 -1.055 -17.919 1.00 75.44 74 ARG A O 1
ATOM 576 N N . PHE A 1 75 ? 7.535 -1.125 -20.185 1.00 70.19 75 PHE A N 1
ATOM 577 C CA . PHE A 1 75 ? 8.460 -2.238 -20.379 1.00 70.19 75 PHE A CA 1
ATOM 578 C C . PHE A 1 75 ? 9.901 -1.745 -20.181 1.00 70.19 75 PHE A C 1
ATOM 580 O O . PHE A 1 75 ? 10.229 -0.638 -20.618 1.00 70.19 75 PHE A O 1
ATOM 587 N N . LEU A 1 76 ? 10.734 -2.522 -19.491 1.00 66.44 76 LEU A N 1
ATOM 588 C CA . LEU A 1 76 ? 12.173 -2.277 -19.410 1.00 66.44 76 LEU A CA 1
ATOM 589 C C . LEU A 1 76 ? 12.845 -2.953 -20.609 1.00 66.44 76 LEU A C 1
ATOM 591 O O . LEU A 1 76 ? 12.710 -4.159 -20.782 1.00 66.44 76 LEU A O 1
ATOM 595 N N . GLU A 1 77 ? 13.541 -2.181 -21.443 1.00 58.25 77 GLU A N 1
ATOM 596 C CA . GLU A 1 77 ? 14.398 -2.747 -22.489 1.00 58.25 77 GLU A CA 1
ATOM 597 C C . GLU A 1 77 ? 15.601 -3.454 -21.842 1.00 58.25 77 GLU A C 1
ATOM 599 O O . GLU A 1 77 ? 16.151 -2.965 -20.852 1.00 58.25 77 GLU A O 1
ATOM 604 N N . ASP A 1 78 ? 15.994 -4.607 -22.390 1.00 48.06 78 ASP A N 1
ATOM 605 C CA . ASP A 1 78 ? 17.140 -5.403 -21.934 1.00 48.06 78 ASP A CA 1
ATOM 606 C C . ASP A 1 78 ? 18.468 -4.709 -22.312 1.00 48.06 78 ASP A C 1
ATOM 608 O O . ASP A 1 78 ? 19.205 -5.184 -23.175 1.00 48.06 78 ASP A O 1
ATOM 612 N N . ASP A 1 79 ? 18.790 -3.567 -21.697 1.00 46.06 79 ASP A N 1
ATOM 613 C CA . ASP A 1 79 ? 20.156 -3.030 -21.723 1.00 46.06 79 ASP A CA 1
ATOM 614 C C . ASP A 1 79 ? 20.973 -3.682 -20.585 1.00 46.06 79 ASP A C 1
ATOM 616 O O . ASP A 1 79 ? 20.677 -3.456 -19.405 1.00 46.06 79 ASP A O 1
ATOM 620 N N . PRO A 1 80 ? 22.007 -4.495 -20.887 1.00 49.25 80 PRO A N 1
ATOM 621 C CA . PRO A 1 80 ? 22.807 -5.191 -19.878 1.00 49.25 80 PRO A CA 1
ATOM 622 C C . PRO A 1 80 ? 23.637 -4.255 -18.990 1.00 49.25 80 PRO A C 1
ATOM 624 O O . PRO A 1 80 ? 24.212 -4.711 -18.000 1.00 49.25 80 PRO A O 1
ATOM 627 N N . THR A 1 81 ? 23.770 -2.979 -19.365 1.00 49.16 81 THR A N 1
ATOM 628 C CA . THR A 1 81 ? 24.701 -2.047 -18.719 1.00 49.16 81 THR A CA 1
ATOM 629 C C . THR A 1 81 ? 24.071 -1.235 -17.590 1.00 49.16 81 THR A C 1
ATOM 631 O O . THR A 1 81 ? 24.782 -0.862 -16.655 1.00 49.16 81 THR A O 1
ATOM 634 N N . ASP A 1 82 ? 22.748 -1.045 -17.600 1.00 46.81 82 ASP A N 1
ATOM 635 C CA . ASP A 1 82 ? 22.006 -0.461 -16.484 1.00 46.81 82 ASP A CA 1
ATOM 636 C C . ASP A 1 82 ? 20.498 -0.792 -16.590 1.00 46.81 82 ASP A C 1
ATOM 638 O O . ASP A 1 82 ? 19.786 -0.152 -17.364 1.00 46.81 82 ASP A O 1
ATOM 642 N N . PRO A 1 83 ? 19.940 -1.727 -15.789 1.00 51.16 83 PRO A N 1
ATOM 643 C CA . PRO A 1 83 ? 18.502 -2.036 -15.793 1.00 51.16 83 PRO A CA 1
ATOM 644 C C . PRO A 1 83 ? 17.651 -0.905 -15.179 1.00 51.16 83 PRO A C 1
ATOM 646 O O . PRO A 1 83 ? 16.554 -1.129 -14.659 1.00 51.16 83 PRO A O 1
ATOM 649 N N . THR A 1 84 ? 18.183 0.317 -15.123 1.00 47.31 84 THR A N 1
ATOM 650 C CA . THR A 1 84 ? 17.612 1.436 -14.396 1.00 47.31 84 THR A CA 1
ATOM 651 C C . THR A 1 84 ? 17.340 2.582 -15.345 1.00 47.31 84 THR A C 1
ATOM 653 O O . THR A 1 84 ? 18.220 3.256 -15.865 1.00 47.31 84 THR A O 1
ATOM 656 N N . TYR A 1 85 ? 16.054 2.785 -15.593 1.00 55.72 85 TYR A N 1
ATOM 657 C CA . TYR A 1 85 ? 15.596 3.817 -16.496 1.00 55.72 85 TYR A CA 1
ATOM 658 C C . TYR A 1 85 ? 15.375 5.131 -15.742 1.00 55.72 85 TYR A C 1
ATOM 660 O O . TYR A 1 85 ? 14.727 5.145 -14.692 1.00 55.72 85 TYR A O 1
ATOM 668 N N . THR A 1 86 ? 15.860 6.234 -16.318 1.00 52.56 86 THR A N 1
ATOM 669 C CA . THR A 1 86 ? 15.593 7.606 -15.862 1.00 52.56 86 THR A CA 1
ATOM 670 C C . THR A 1 86 ? 14.504 8.205 -16.752 1.00 52.56 86 THR A C 1
ATOM 672 O O . THR A 1 86 ? 14.736 8.503 -17.921 1.00 52.56 86 THR A O 1
ATOM 675 N N . SER A 1 87 ? 13.282 8.353 -16.233 1.00 49.78 87 SER A N 1
ATOM 676 C CA . SER A 1 87 ? 12.153 8.854 -17.034 1.00 49.78 87 SER A CA 1
ATOM 677 C C . SER A 1 87 ? 12.235 10.361 -17.275 1.00 49.78 87 SER A C 1
ATOM 679 O O . SER A 1 87 ? 12.159 11.140 -16.328 1.00 49.78 87 SER A O 1
ATOM 681 N N . SER A 1 88 ? 12.293 10.773 -18.544 1.00 46.03 88 SER A N 1
ATOM 682 C CA . SER A 1 88 ? 12.399 12.169 -19.000 1.00 46.03 88 SER A CA 1
ATOM 683 C C . SER A 1 88 ? 11.056 12.895 -19.229 1.00 46.03 88 SER A C 1
ATOM 685 O O . SER A 1 88 ? 11.031 13.961 -19.837 1.00 46.03 88 SER A O 1
ATOM 687 N N . LEU A 1 89 ? 9.920 12.390 -18.726 1.00 48.25 89 LEU A N 1
ATOM 688 C CA . LEU A 1 89 ? 8.585 12.939 -19.041 1.00 48.25 89 LEU A CA 1
ATOM 689 C C . LEU A 1 89 ? 7.745 13.326 -17.807 1.00 48.25 89 LEU A C 1
ATOM 691 O O . LEU A 1 89 ? 7.187 12.469 -17.126 1.00 48.25 89 LEU A O 1
ATOM 695 N N . GLY A 1 90 ? 7.671 14.641 -17.555 1.00 49.03 90 GLY A N 1
ATOM 696 C CA . GLY A 1 90 ? 6.503 15.507 -17.261 1.00 49.03 90 GLY A CA 1
ATOM 697 C C . GLY A 1 90 ? 5.313 15.112 -16.362 1.00 49.03 90 GLY A C 1
ATOM 698 O O . GLY A 1 90 ? 4.472 15.971 -16.115 1.00 49.03 90 GLY A O 1
ATOM 699 N N . GLY A 1 91 ? 5.184 13.883 -15.862 1.00 58.69 91 GLY A N 1
ATOM 700 C CA . GLY A 1 91 ? 4.053 13.467 -15.019 1.00 58.69 91 GLY A CA 1
ATOM 701 C C . GLY A 1 91 ? 4.243 13.802 -13.534 1.00 58.69 91 GLY A C 1
ATOM 702 O O . GLY A 1 91 ? 5.353 13.665 -12.998 1.00 58.69 91 GLY A O 1
ATOM 703 N N . LYS A 1 92 ? 3.157 14.203 -12.850 1.00 72.75 92 LYS A N 1
ATOM 704 C CA . LYS A 1 92 ? 3.119 14.297 -11.379 1.00 72.75 92 LYS A CA 1
ATOM 705 C C . LYS A 1 92 ? 3.304 12.895 -10.789 1.00 72.75 92 LYS A C 1
ATOM 707 O O . LYS A 1 92 ? 2.521 12.001 -11.084 1.00 72.75 92 LYS A O 1
ATOM 712 N N . ILE A 1 93 ? 4.334 12.714 -9.963 1.00 83.88 93 ILE A N 1
ATOM 713 C CA . ILE A 1 93 ? 4.593 11.456 -9.249 1.00 83.88 93 ILE A CA 1
ATOM 714 C C . ILE A 1 93 ? 3.628 11.335 -8.055 1.00 83.88 93 ILE A C 1
ATOM 716 O O . ILE A 1 93 ? 3.473 12.311 -7.312 1.00 83.88 93 ILE A O 1
ATOM 720 N N . PRO A 1 94 ? 3.033 10.155 -7.804 1.00 91.94 94 PRO A N 1
ATOM 721 C CA . PRO A 1 94 ? 2.264 9.873 -6.593 1.00 91.94 94 PRO A CA 1
ATOM 722 C C . PRO A 1 94 ? 3.205 9.711 -5.382 1.00 91.94 94 PRO A C 1
ATOM 724 O O . PRO A 1 94 ? 3.476 8.600 -4.928 1.00 91.94 94 PRO A O 1
ATOM 727 N N . ILE A 1 95 ? 3.712 10.832 -4.853 1.00 94.50 95 ILE A N 1
ATOM 728 C CA . ILE A 1 95 ? 4.788 10.900 -3.838 1.00 94.50 95 ILE A CA 1
ATOM 729 C C . ILE A 1 95 ? 4.637 9.876 -2.703 1.00 94.50 95 ILE A C 1
ATOM 731 O O . ILE A 1 95 ? 5.587 9.176 -2.382 1.00 94.50 95 ILE A O 1
ATOM 735 N N . ARG A 1 96 ? 3.436 9.721 -2.139 1.00 97.25 96 ARG A N 1
ATOM 736 C CA . ARG A 1 96 ? 3.179 8.851 -0.973 1.00 97.25 96 ARG A CA 1
ATOM 737 C C . ARG A 1 96 ? 3.328 7.351 -1.240 1.00 97.25 96 ARG A C 1
ATOM 739 O O . ARG A 1 96 ? 3.465 6.592 -0.291 1.00 97.25 96 ARG A O 1
ATOM 746 N N . TRP A 1 97 ? 3.288 6.933 -2.503 1.00 98.38 97 TRP A N 1
ATOM 747 C CA . TRP A 1 97 ? 3.468 5.538 -2.919 1.00 98.38 97 TRP A CA 1
ATOM 748 C C . TRP A 1 97 ? 4.836 5.290 -3.549 1.00 98.38 97 TRP A C 1
ATOM 750 O O . TRP A 1 97 ? 5.183 4.147 -3.828 1.00 98.38 97 TRP A O 1
ATOM 760 N N . THR A 1 98 ? 5.611 6.341 -3.814 1.00 97.25 98 THR A N 1
ATOM 761 C CA . THR A 1 98 ? 6.808 6.238 -4.650 1.00 97.25 98 THR A CA 1
ATOM 762 C C . THR A 1 98 ? 8.056 6.074 -3.794 1.00 97.25 98 THR A C 1
ATOM 764 O O . THR A 1 98 ? 8.236 6.781 -2.807 1.00 97.25 98 THR A O 1
ATOM 767 N N . ALA A 1 99 ? 8.930 5.151 -4.194 1.00 97.88 99 ALA A N 1
ATOM 768 C CA . ALA A 1 99 ? 10.201 4.922 -3.520 1.00 97.88 99 ALA A CA 1
ATOM 769 C C . ALA A 1 99 ? 11.123 6.163 -3.569 1.00 97.88 99 ALA A C 1
ATOM 771 O O . ALA A 1 99 ? 11.089 6.899 -4.564 1.00 97.88 99 ALA A O 1
ATOM 772 N N . PRO A 1 100 ? 11.995 6.383 -2.565 1.00 96.69 100 PRO A N 1
ATOM 773 C CA . PRO A 1 100 ? 12.852 7.572 -2.488 1.00 96.69 100 PRO A CA 1
ATOM 774 C C . PRO A 1 100 ? 13.733 7.763 -3.725 1.00 96.69 100 PRO A C 1
ATOM 776 O O . PRO A 1 100 ? 13.805 8.856 -4.281 1.00 96.69 100 PRO A O 1
ATOM 779 N N . GLU A 1 101 ? 14.332 6.684 -4.237 1.00 95.81 101 GLU A N 1
ATOM 780 C CA . GLU A 1 101 ? 15.182 6.732 -5.429 1.00 95.81 101 GLU A CA 1
ATOM 781 C C . GLU A 1 101 ? 14.403 7.079 -6.708 1.00 95.81 101 GLU A C 1
ATOM 783 O O . GLU A 1 101 ? 14.944 7.687 -7.635 1.00 95.81 101 GLU A O 1
ATOM 788 N N . ALA A 1 102 ? 13.121 6.714 -6.760 1.00 93.56 102 ALA A N 1
ATOM 789 C CA . ALA A 1 102 ? 12.239 7.026 -7.875 1.00 93.56 102 ALA A CA 1
ATOM 790 C C . ALA A 1 102 ? 11.738 8.480 -7.814 1.00 93.56 102 ALA A C 1
ATOM 792 O O . ALA A 1 102 ? 11.543 9.100 -8.860 1.00 93.56 102 ALA A O 1
ATOM 793 N N . ILE A 1 103 ? 11.601 9.056 -6.615 1.00 91.81 103 ILE A N 1
ATOM 794 C CA . ILE A 1 103 ? 11.326 10.489 -6.429 1.00 91.81 103 ILE A CA 1
ATOM 795 C C . ILE A 1 103 ? 12.564 11.317 -6.793 1.00 91.81 103 ILE A C 1
ATOM 797 O O . ILE A 1 103 ? 12.470 12.211 -7.633 1.00 91.81 103 ILE A O 1
ATOM 801 N N . ALA A 1 104 ? 13.714 11.008 -6.187 1.00 90.81 104 ALA A N 1
ATOM 802 C CA . ALA A 1 104 ? 14.930 11.813 -6.288 1.00 90.81 104 ALA A CA 1
ATOM 803 C C . ALA A 1 104 ? 15.587 11.732 -7.672 1.00 90.81 104 ALA A C 1
ATOM 805 O O . ALA A 1 104 ? 16.004 12.747 -8.225 1.00 90.81 104 ALA A O 1
ATOM 806 N N . TYR A 1 105 ? 15.655 10.528 -8.245 1.00 89.31 105 TYR A N 1
ATOM 807 C CA . TYR A 1 105 ? 16.444 10.263 -9.452 1.00 89.31 105 TYR A CA 1
ATOM 808 C C . TYR A 1 105 ? 15.614 9.693 -10.600 1.00 89.31 105 TYR A C 1
ATOM 810 O O . TYR A 1 105 ? 16.177 9.241 -11.591 1.00 89.31 105 TYR A O 1
ATOM 818 N N . ARG A 1 106 ? 14.276 9.668 -10.479 1.00 86.88 106 ARG A N 1
ATOM 819 C CA . ARG A 1 106 ? 13.374 9.058 -11.479 1.00 86.88 106 ARG A CA 1
ATOM 820 C C . ARG A 1 106 ? 13.730 7.599 -11.801 1.00 86.88 106 ARG A C 1
ATOM 822 O O . ARG A 1 106 ? 13.426 7.131 -12.895 1.00 86.88 106 ARG A O 1
ATOM 829 N N . LYS A 1 107 ? 14.338 6.888 -10.844 1.00 90.38 107 LYS A N 1
ATOM 830 C CA . LYS A 1 107 ? 14.848 5.522 -10.984 1.00 90.38 107 LYS A CA 1
ATOM 831 C C . LYS A 1 107 ? 13.765 4.478 -10.701 1.00 90.38 107 LYS A C 1
ATOM 833 O O . LYS A 1 107 ? 13.679 3.939 -9.600 1.00 90.38 107 LYS A O 1
ATOM 838 N N . PHE A 1 108 ? 12.935 4.188 -11.700 1.00 91.56 108 PHE A N 1
ATOM 839 C CA . PHE A 1 108 ? 11.836 3.222 -11.572 1.00 91.56 108 PHE A CA 1
ATOM 840 C C . PHE A 1 108 ? 12.284 1.802 -11.927 1.00 91.56 108 PHE A C 1
ATOM 842 O O . PHE A 1 108 ? 12.863 1.572 -12.985 1.00 91.56 108 PHE A O 1
ATOM 849 N N . THR A 1 109 ? 11.995 0.847 -11.046 1.00 95.56 109 THR A N 1
ATOM 850 C CA . THR A 1 109 ? 12.329 -0.581 -11.185 1.00 95.56 109 THR A CA 1
ATOM 851 C C . THR A 1 109 ? 11.275 -1.442 -10.483 1.00 95.56 109 THR A C 1
ATOM 853 O O . THR A 1 109 ? 10.487 -0.926 -9.692 1.00 95.56 109 THR A O 1
ATOM 856 N N . SER A 1 110 ? 11.306 -2.766 -10.650 1.00 97.62 110 SER A N 1
ATOM 857 C CA . SER A 1 110 ? 10.452 -3.653 -9.843 1.00 97.62 110 SER A CA 1
ATOM 858 C C . SER A 1 110 ? 10.661 -3.457 -8.333 1.00 97.62 110 SER A C 1
ATOM 860 O O . SER A 1 110 ? 9.721 -3.588 -7.559 1.00 97.62 110 SER A O 1
ATOM 862 N N . ALA A 1 111 ? 11.866 -3.070 -7.893 1.00 98.56 111 ALA A N 1
ATOM 863 C CA . ALA A 1 111 ? 12.142 -2.770 -6.486 1.00 98.56 111 ALA A CA 1
ATOM 864 C C . ALA A 1 111 ? 11.480 -1.465 -6.000 1.00 98.56 111 ALA A C 1
ATOM 866 O O . ALA A 1 111 ? 11.168 -1.348 -4.814 1.00 98.56 111 ALA A O 1
ATOM 867 N N . SER A 1 112 ? 11.239 -0.487 -6.883 1.00 98.06 112 SER A N 1
ATOM 868 C CA . SER A 1 112 ? 10.429 0.685 -6.527 1.00 98.06 112 SER A CA 1
ATOM 869 C C . SER A 1 112 ? 8.941 0.336 -6.472 1.00 98.06 112 SER A C 1
ATOM 871 O O . SER A 1 112 ? 8.242 0.854 -5.611 1.00 98.06 112 SER A O 1
ATOM 873 N N . ASP A 1 113 ? 8.465 -0.594 -7.307 1.00 98.62 113 ASP A N 1
ATOM 874 C CA . ASP A 1 113 ? 7.095 -1.114 -7.185 1.00 98.62 113 ASP A CA 1
ATOM 875 C C . ASP A 1 113 ? 6.907 -1.944 -5.902 1.00 98.62 113 ASP A C 1
ATOM 877 O O . ASP A 1 113 ? 5.825 -1.935 -5.323 1.00 98.62 113 ASP A O 1
ATOM 881 N N . VAL A 1 114 ? 7.949 -2.627 -5.408 1.00 98.88 114 VAL A N 1
ATOM 882 C CA . VAL A 1 114 ? 7.919 -3.297 -4.092 1.00 98.88 114 VAL A CA 1
ATOM 883 C C . VAL A 1 114 ? 7.686 -2.290 -2.961 1.00 98.88 114 VAL A C 1
ATOM 885 O O . VAL A 1 114 ? 6.893 -2.557 -2.061 1.00 98.88 114 VAL A O 1
ATOM 888 N N . TRP A 1 115 ? 8.308 -1.109 -3.019 1.00 98.88 115 TRP A N 1
ATOM 889 C CA . TRP A 1 115 ? 8.029 -0.039 -2.055 1.00 98.88 115 TRP A CA 1
ATOM 890 C C . TRP A 1 115 ? 6.554 0.368 -2.093 1.00 98.88 115 TRP A C 1
ATOM 892 O O . TRP A 1 115 ? 5.889 0.428 -1.055 1.00 98.88 115 TRP A O 1
ATOM 902 N N . SER A 1 116 ? 6.031 0.607 -3.299 1.00 98.81 116 SER A N 1
ATOM 903 C CA . SER A 1 116 ? 4.623 0.936 -3.520 1.00 98.81 116 SER A CA 1
ATOM 904 C C . SER A 1 116 ? 3.697 -0.165 -3.004 1.00 98.81 116 SER A C 1
ATOM 906 O O . SER A 1 116 ? 2.695 0.126 -2.358 1.00 98.81 116 SER A O 1
ATOM 908 N N . TYR A 1 117 ? 4.070 -1.432 -3.191 1.00 98.94 117 TYR A N 1
ATOM 909 C CA . TYR A 1 117 ? 3.342 -2.575 -2.649 1.00 98.94 117 TYR A CA 1
ATOM 910 C C . TYR A 1 117 ? 3.313 -2.569 -1.115 1.00 98.94 117 TYR A C 1
ATOM 912 O O . TYR A 1 117 ? 2.265 -2.836 -0.537 1.00 98.94 117 TYR A O 1
ATOM 920 N N . GLY A 1 118 ? 4.407 -2.195 -0.442 1.00 98.88 118 GLY A N 1
ATOM 921 C CA . GLY A 1 118 ? 4.410 -1.996 1.011 1.00 98.88 118 GLY A CA 1
ATOM 922 C C . GLY A 1 118 ? 3.394 -0.937 1.462 1.00 98.88 118 GLY A C 1
ATOM 923 O O . GLY A 1 118 ? 2.701 -1.128 2.460 1.00 98.88 118 GLY A O 1
ATOM 924 N N . ILE A 1 119 ? 3.230 0.146 0.692 1.00 98.88 119 ILE A N 1
ATOM 925 C CA . ILE A 1 119 ? 2.190 1.158 0.948 1.00 98.88 119 ILE A CA 1
ATOM 926 C C . ILE A 1 119 ? 0.790 0.573 0.723 1.00 98.88 119 ILE A C 1
ATOM 928 O O . ILE A 1 119 ? -0.075 0.768 1.571 1.00 98.88 119 ILE A O 1
ATOM 932 N N . VAL A 1 120 ? 0.577 -0.217 -0.336 1.00 98.88 120 VAL A N 1
ATOM 933 C CA . VAL A 1 120 ? -0.696 -0.933 -0.559 1.00 98.88 120 VAL A CA 1
ATOM 934 C C . VAL A 1 120 ? -1.006 -1.898 0.585 1.00 98.88 120 VAL A C 1
ATOM 936 O O . VAL A 1 120 ? -2.148 -1.972 1.026 1.00 98.88 120 VAL A O 1
ATOM 939 N N . MET A 1 121 ? -0.006 -2.608 1.117 1.00 98.88 121 MET A N 1
ATOM 940 C CA . MET A 1 121 ? -0.185 -3.438 2.310 1.00 98.88 121 MET A CA 1
ATOM 941 C C . MET A 1 121 ? -0.712 -2.621 3.486 1.00 98.88 121 MET A C 1
ATOM 943 O O . MET A 1 121 ? -1.641 -3.058 4.167 1.00 98.88 121 MET A O 1
ATOM 947 N N . TRP A 1 122 ? -0.137 -1.440 3.711 1.00 98.69 122 TRP A N 1
ATOM 948 C CA . TRP A 1 122 ? -0.587 -0.539 4.761 1.00 98.69 122 TRP A CA 1
ATOM 949 C C . TRP A 1 122 ? -2.022 -0.062 4.517 1.00 98.69 122 TRP A C 1
ATOM 951 O O . TRP A 1 122 ? -2.831 -0.177 5.429 1.00 98.69 122 TRP A O 1
ATOM 961 N N . GLU A 1 123 ? -2.355 0.375 3.295 1.00 98.62 123 GLU A N 1
ATOM 962 C CA . GLU A 1 123 ? -3.715 0.783 2.904 1.00 98.62 123 GLU A CA 1
ATOM 963 C C . GLU A 1 123 ? -4.742 -0.331 3.136 1.00 98.62 123 GLU A C 1
ATOM 965 O O . GLU A 1 123 ? -5.820 -0.074 3.657 1.00 98.62 123 GLU A O 1
ATOM 970 N N . VAL A 1 124 ? -4.426 -1.579 2.779 1.00 98.38 124 VAL A N 1
ATOM 971 C CA . VAL A 1 124 ? -5.357 -2.702 2.970 1.00 98.38 124 VAL A CA 1
ATOM 972 C C . VAL A 1 124 ? -5.590 -2.985 4.448 1.00 98.38 124 VAL A C 1
ATOM 974 O O . VAL A 1 1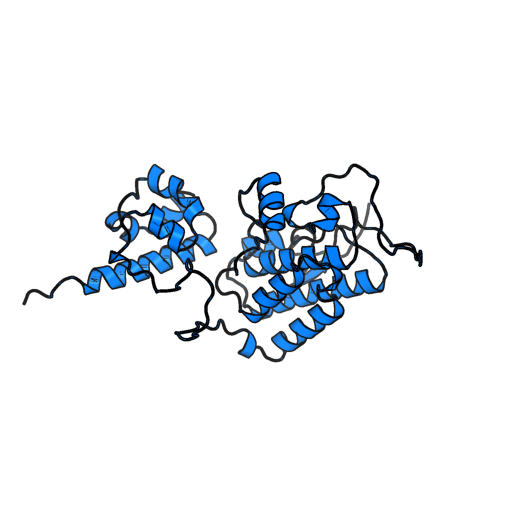24 ? -6.730 -3.157 4.873 1.00 98.38 124 VAL A O 1
ATOM 977 N N . MET A 1 125 ? -4.520 -3.008 5.243 1.00 97.44 125 MET A N 1
ATOM 978 C CA . MET A 1 125 ? -4.608 -3.287 6.677 1.00 97.44 125 MET A CA 1
ATOM 979 C C . MET A 1 125 ? -5.211 -2.126 7.481 1.00 97.44 125 MET A C 1
ATOM 981 O O . MET A 1 125 ? -5.671 -2.347 8.596 1.00 97.44 125 MET A O 1
ATOM 985 N N . SER A 1 126 ? -5.230 -0.910 6.929 1.00 94.56 126 SER A N 1
ATOM 986 C CA . SER A 1 126 ? -5.893 0.270 7.496 1.00 94.56 126 SER A CA 1
ATOM 987 C C . SER A 1 126 ? -7.254 0.570 6.858 1.00 94.56 126 SER A C 1
ATOM 989 O O . SER A 1 126 ? -7.777 1.666 7.026 1.00 94.56 126 SER A O 1
ATOM 991 N N . TYR A 1 127 ? -7.829 -0.375 6.106 1.00 95.94 127 TYR A N 1
ATOM 992 C CA . TYR A 1 127 ? -9.132 -0.217 5.450 1.00 95.94 127 TYR A CA 1
ATOM 993 C C . TYR A 1 127 ? -9.251 1.035 4.555 1.00 95.94 127 TYR A C 1
ATOM 995 O O . TYR A 1 127 ? -10.294 1.679 4.451 1.00 95.94 127 TYR A O 1
ATOM 1003 N N . GLY A 1 128 ? -8.173 1.362 3.844 1.00 94.50 128 GLY A N 1
ATOM 1004 C CA . GLY A 1 128 ? -8.134 2.431 2.852 1.00 94.50 128 GLY A CA 1
ATOM 1005 C C . GLY A 1 128 ? -7.870 3.818 3.436 1.00 94.50 128 GLY A C 1
ATOM 1006 O O . GLY A 1 128 ? -8.241 4.816 2.803 1.00 94.50 128 GLY A O 1
ATOM 1007 N N . GLU A 1 129 ? -7.239 3.906 4.615 1.00 93.44 129 GLU A N 1
ATOM 1008 C CA . GLU A 1 129 ? -6.701 5.174 5.106 1.00 93.44 129 GLU A CA 1
ATOM 1009 C C . GLU A 1 129 ? -5.678 5.763 4.128 1.00 93.44 129 GLU A C 1
ATOM 1011 O O . GLU A 1 129 ? -4.926 5.064 3.447 1.00 93.44 129 GLU A O 1
ATOM 1016 N N . ARG A 1 130 ? -5.611 7.096 4.100 1.00 92.81 130 ARG A N 1
ATOM 1017 C CA . ARG A 1 130 ? -4.645 7.826 3.281 1.00 92.81 130 ARG A CA 1
ATOM 1018 C C . ARG A 1 130 ? -3.230 7.669 3.864 1.00 92.81 130 ARG A C 1
ATOM 1020 O O . ARG A 1 130 ? -3.007 8.153 4.977 1.00 92.81 130 ARG A O 1
ATOM 1027 N N . PRO A 1 131 ? -2.248 7.121 3.117 1.00 96.25 131 PRO A N 1
ATOM 1028 C CA . PRO A 1 131 ? -0.871 7.005 3.596 1.00 96.25 131 PRO A CA 1
ATOM 1029 C C . PRO A 1 131 ? -0.302 8.366 4.000 1.00 96.25 131 PRO A C 1
ATOM 1031 O O . PRO A 1 131 ? -0.425 9.333 3.245 1.00 96.25 131 PRO A O 1
ATOM 1034 N N . TYR A 1 132 ? 0.325 8.448 5.174 1.00 91.62 132 TYR A N 1
ATOM 1035 C CA . TYR A 1 132 ? 0.856 9.686 5.772 1.00 91.62 132 TYR A CA 1
ATOM 1036 C C . TYR A 1 132 ? -0.200 10.780 6.032 1.00 91.62 132 TYR A C 1
ATOM 1038 O O . TYR A 1 132 ? 0.144 11.951 6.187 1.00 91.62 132 TYR A O 1
ATOM 1046 N N . TRP A 1 133 ? -1.490 10.427 6.032 1.00 91.56 133 TRP A N 1
ATOM 1047 C CA . TRP A 1 133 ? -2.619 11.297 6.380 1.00 91.56 133 TRP A CA 1
ATOM 1048 C C . TRP A 1 133 ? -2.536 12.700 5.744 1.00 91.56 133 TRP A C 1
ATOM 1050 O O . TRP A 1 133 ? -2.495 12.825 4.513 1.00 91.56 133 TRP A O 1
ATOM 1060 N N . ASP A 1 134 ? -2.469 13.746 6.569 1.00 84.88 134 ASP A N 1
ATOM 1061 C CA . ASP A 1 134 ? -2.541 15.148 6.152 1.00 84.88 134 ASP A CA 1
ATOM 1062 C C . ASP A 1 134 ? -1.165 15.795 5.933 1.00 84.88 134 ASP A C 1
ATOM 1064 O O . ASP A 1 134 ? -1.099 16.963 5.561 1.00 84.88 134 ASP A O 1
ATOM 1068 N N . MET A 1 135 ? -0.061 15.050 6.104 1.00 83.62 135 MET A N 1
ATOM 1069 C CA . MET A 1 135 ? 1.291 15.563 5.834 1.00 83.62 135 MET A CA 1
ATOM 1070 C C . MET A 1 135 ? 1.373 16.133 4.418 1.00 83.62 135 MET A C 1
ATOM 1072 O O . MET A 1 135 ? 0.842 15.526 3.486 1.00 83.62 135 MET A O 1
ATOM 1076 N N . SER A 1 136 ? 2.047 17.263 4.203 1.00 87.31 136 SER A N 1
ATOM 1077 C CA . SER A 1 136 ? 2.251 17.753 2.837 1.00 87.31 136 SER A CA 1
ATOM 1078 C C . SER A 1 136 ? 3.165 16.798 2.056 1.00 87.31 136 SER A C 1
ATOM 1080 O O . SER A 1 136 ? 3.893 15.993 2.636 1.00 87.31 136 SER A O 1
ATOM 1082 N N . ASN A 1 137 ? 3.172 16.873 0.721 1.00 88.50 137 ASN A N 1
ATOM 1083 C CA . ASN A 1 137 ? 4.104 16.052 -0.064 1.00 88.50 137 ASN A CA 1
ATOM 1084 C C . ASN A 1 137 ? 5.570 16.334 0.308 1.00 88.50 137 ASN A C 1
ATOM 1086 O O . ASN A 1 137 ? 6.376 15.409 0.284 1.00 88.50 137 ASN A O 1
ATOM 1090 N N . GLN A 1 138 ? 5.902 17.578 0.671 1.00 91.06 138 GLN A N 1
ATOM 1091 C CA . GLN A 1 138 ? 7.252 17.938 1.099 1.00 91.06 138 GLN A CA 1
ATOM 1092 C C . GLN A 1 138 ? 7.601 17.292 2.444 1.00 91.06 138 GLN A C 1
ATOM 1094 O O . GLN A 1 138 ? 8.693 16.747 2.591 1.00 91.06 138 GLN A O 1
ATOM 1099 N N . ASP A 1 139 ? 6.663 17.285 3.392 1.00 89.19 139 ASP A N 1
ATOM 1100 C CA . ASP A 1 139 ? 6.874 16.657 4.700 1.00 89.19 139 ASP A CA 1
ATOM 1101 C C . ASP A 1 139 ? 7.028 15.143 4.574 1.00 89.19 139 ASP A C 1
ATOM 1103 O O . ASP A 1 139 ? 7.865 14.554 5.250 1.00 89.19 139 ASP A O 1
ATOM 1107 N N . VAL A 1 140 ? 6.264 14.507 3.677 1.00 88.94 140 VAL A N 1
ATOM 1108 C CA . VAL A 1 140 ? 6.399 13.069 3.398 1.00 88.94 140 VAL A CA 1
ATOM 11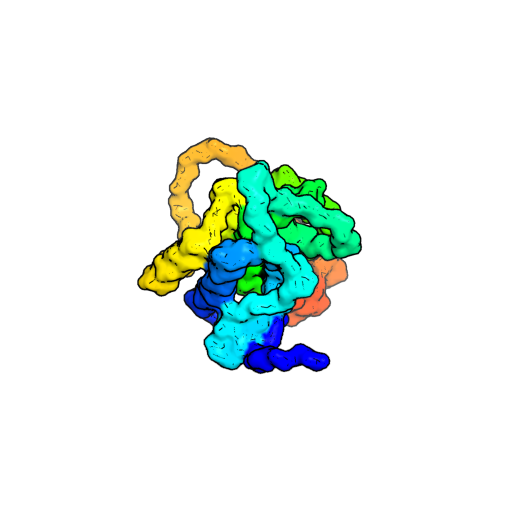09 C C . VAL A 1 140 ? 7.792 12.751 2.859 1.00 88.94 140 VAL A C 1
ATOM 1111 O O . VAL A 1 140 ? 8.423 11.818 3.347 1.00 88.94 140 VAL A O 1
ATOM 1114 N N . ILE A 1 141 ? 8.291 13.534 1.895 1.00 91.00 141 ILE A N 1
ATOM 1115 C CA . ILE A 1 141 ? 9.646 13.358 1.349 1.00 91.00 141 ILE A CA 1
ATOM 1116 C C . ILE A 1 141 ? 10.687 13.486 2.467 1.00 91.00 141 ILE A C 1
ATOM 1118 O O . ILE A 1 141 ? 11.520 12.597 2.631 1.00 91.00 141 ILE A O 1
ATOM 1122 N N . ASN A 1 142 ? 10.602 14.552 3.268 1.00 90.69 142 ASN A N 1
ATOM 1123 C CA . ASN A 1 142 ? 11.544 14.809 4.357 1.00 90.69 142 ASN A CA 1
ATOM 1124 C C . ASN A 1 142 ? 11.522 13.692 5.411 1.00 90.69 142 ASN A C 1
ATOM 1126 O O . ASN A 1 142 ? 12.575 13.221 5.832 1.00 90.69 142 ASN A O 1
ATOM 1130 N N . ALA A 1 143 ? 10.332 13.242 5.814 1.00 87.50 143 ALA A N 1
ATOM 1131 C CA . ALA A 1 143 ? 10.173 12.187 6.806 1.00 87.50 143 ALA A CA 1
ATOM 1132 C C . ALA A 1 143 ? 10.762 10.860 6.308 1.00 87.50 143 ALA A C 1
ATOM 1134 O O . ALA A 1 143 ? 11.533 10.218 7.018 1.00 87.50 143 ALA A O 1
ATOM 1135 N N . VAL A 1 144 ? 10.444 10.461 5.073 1.00 92.00 144 VAL A N 1
ATOM 1136 C CA . VAL A 1 144 ? 10.956 9.214 4.491 1.00 92.00 144 VAL A CA 1
ATOM 1137 C C . VAL A 1 144 ? 12.483 9.235 4.361 1.00 92.00 144 VAL A C 1
ATOM 1139 O O . VAL A 1 144 ? 13.119 8.216 4.648 1.00 92.00 144 VAL A O 1
ATOM 1142 N N . GLU A 1 145 ? 13.074 10.374 3.985 1.00 90.69 145 GLU A N 1
ATOM 1143 C CA . GLU A 1 145 ? 14.534 10.553 3.940 1.00 90.69 145 GLU A CA 1
ATOM 1144 C C . GLU A 1 145 ? 15.199 10.441 5.316 1.00 90.69 145 GLU A C 1
ATOM 1146 O O . GLU A 1 145 ? 16.295 9.887 5.411 1.00 90.69 145 GLU A O 1
ATOM 1151 N N . GLN A 1 146 ? 14.514 10.895 6.370 1.00 91.62 146 GLN A N 1
ATOM 1152 C CA . GLN A 1 146 ? 14.911 10.768 7.781 1.00 91.62 146 GLN A CA 1
ATOM 1153 C C . GLN A 1 146 ? 14.539 9.405 8.395 1.00 91.62 146 GLN A C 1
ATOM 1155 O O . GLN A 1 146 ? 14.402 9.276 9.609 1.00 91.62 146 GLN A O 1
ATOM 1160 N N . ASP A 1 147 ? 14.339 8.390 7.554 1.00 90.44 147 ASP A N 1
ATOM 1161 C CA . ASP A 1 147 ? 14.006 7.016 7.938 1.00 90.44 147 ASP A CA 1
ATOM 1162 C C . ASP A 1 147 ? 12.690 6.835 8.716 1.00 90.44 147 ASP A C 1
ATOM 1164 O O . ASP A 1 147 ? 12.407 5.756 9.240 1.00 90.44 147 ASP A O 1
ATOM 1168 N N . TYR A 1 148 ? 11.800 7.831 8.692 1.00 91.88 148 TYR A N 1
ATOM 1169 C CA . TYR A 1 148 ? 10.437 7.650 9.177 1.00 91.88 148 TYR A CA 1
ATOM 1170 C C . TYR A 1 148 ? 9.672 6.668 8.281 1.00 91.88 148 TYR A C 1
ATOM 1172 O O . TYR A 1 148 ? 9.717 6.739 7.045 1.00 91.88 148 TYR A O 1
ATOM 1180 N N . ARG A 1 149 ? 8.917 5.764 8.906 1.00 95.19 149 ARG A N 1
ATOM 1181 C CA . ARG A 1 149 ? 8.033 4.795 8.245 1.00 95.19 149 ARG A CA 1
ATOM 1182 C C . ARG A 1 149 ? 6.659 4.812 8.899 1.00 95.19 149 ARG A C 1
ATOM 1184 O O . ARG A 1 149 ? 6.524 5.179 10.065 1.00 95.19 149 ARG A O 1
ATOM 1191 N N . LEU A 1 150 ? 5.639 4.412 8.140 1.00 91.06 150 LEU A N 1
ATOM 1192 C CA . LEU A 1 150 ? 4.276 4.355 8.656 1.00 91.06 150 LEU A CA 1
ATOM 1193 C C . LEU A 1 150 ? 4.184 3.358 9.827 1.00 91.06 150 LEU A C 1
ATOM 1195 O O . LEU A 1 150 ? 4.739 2.253 9.748 1.00 91.06 150 LEU A O 1
ATOM 1199 N N . PRO A 1 151 ? 3.478 3.721 10.912 1.00 89.25 151 PRO A N 1
ATOM 1200 C CA . PRO A 1 151 ? 3.277 2.827 12.043 1.00 89.25 151 PRO A CA 1
ATOM 1201 C C . PRO A 1 151 ? 2.372 1.648 11.654 1.00 89.25 151 PRO A C 1
ATOM 1203 O O . PRO A 1 151 ? 1.647 1.731 10.656 1.00 89.25 151 PRO A O 1
ATOM 1206 N N . PRO A 1 152 ? 2.371 0.557 12.439 1.00 89.19 152 PRO A N 1
ATOM 1207 C CA . PRO A 1 152 ? 1.454 -0.549 12.202 1.00 89.19 152 PRO A CA 1
ATOM 1208 C C . PRO A 1 152 ? -0.004 -0.062 12.275 1.00 89.19 152 PRO A C 1
ATOM 1210 O O . PRO A 1 152 ? -0.353 0.645 13.228 1.00 89.19 152 PRO A O 1
ATOM 1213 N N . PRO A 1 153 ? -0.862 -0.442 11.309 1.00 89.69 153 PRO A N 1
ATOM 1214 C CA . PRO A 1 153 ? -2.304 -0.248 11.423 1.00 89.69 153 PRO A CA 1
ATOM 1215 C C . PRO A 1 153 ? -2.878 -0.926 12.674 1.00 89.69 153 PRO A C 1
ATOM 1217 O O . PRO A 1 153 ? -2.258 -1.826 13.253 1.00 89.69 153 PRO A O 1
ATOM 1220 N N . MET A 1 154 ? -4.074 -0.505 13.092 1.00 82.12 154 MET A N 1
ATOM 1221 C CA . MET A 1 154 ? -4.779 -1.137 14.210 1.00 82.12 154 MET A CA 1
ATOM 1222 C C . MET A 1 154 ? -4.982 -2.632 13.939 1.00 82.12 154 MET A C 1
ATOM 1224 O O . MET A 1 154 ? -5.282 -3.025 12.817 1.00 82.12 154 MET A O 1
ATOM 1228 N N . ASP A 1 155 ? -4.796 -3.458 14.972 1.00 81.25 155 ASP A N 1
ATOM 1229 C CA . ASP A 1 155 ? -4.974 -4.913 14.909 1.00 81.25 155 ASP A CA 1
ATOM 1230 C C . ASP A 1 155 ? -4.138 -5.606 13.806 1.00 81.25 155 ASP A C 1
ATOM 1232 O O . ASP A 1 155 ? -4.412 -6.743 13.418 1.00 81.25 155 ASP A O 1
ATOM 1236 N N . CYS A 1 156 ? -3.080 -4.949 13.309 1.00 88.94 156 CYS A N 1
ATOM 1237 C CA . CYS A 1 156 ? -2.197 -5.507 12.291 1.00 88.94 156 CYS A CA 1
ATOM 1238 C C . CYS A 1 156 ? -1.263 -6.570 12.902 1.00 88.94 156 CYS A C 1
ATOM 1240 O O . CYS A 1 156 ? -0.517 -6.269 13.842 1.00 88.94 156 CYS A O 1
ATOM 1242 N N . PRO A 1 157 ? -1.238 -7.807 12.369 1.00 92.81 157 PRO A N 1
ATOM 1243 C CA . PRO A 1 157 ? -0.267 -8.816 12.769 1.00 92.81 157 PRO A CA 1
ATOM 1244 C C . PRO A 1 157 ? 1.174 -8.340 12.564 1.00 92.81 157 PRO A C 1
ATOM 1246 O O . PRO A 1 157 ? 1.527 -7.829 11.499 1.00 92.81 157 PRO A O 1
ATOM 1249 N N . THR A 1 158 ? 2.040 -8.605 13.544 1.00 91.62 158 THR A N 1
ATOM 1250 C CA . THR A 1 158 ? 3.455 -8.194 13.518 1.00 91.62 158 THR A CA 1
ATOM 1251 C C . THR A 1 158 ? 4.181 -8.672 12.261 1.00 91.62 158 THR A C 1
ATOM 1253 O O . THR A 1 158 ? 4.954 -7.919 11.681 1.00 91.62 158 THR A O 1
ATOM 1256 N N . ALA A 1 159 ? 3.892 -9.889 11.790 1.00 94.19 159 ALA A N 1
ATOM 1257 C CA . ALA A 1 159 ? 4.501 -10.433 10.578 1.00 94.19 159 ALA A CA 1
ATOM 1258 C C . ALA A 1 159 ? 4.160 -9.623 9.312 1.00 94.19 159 ALA A C 1
ATOM 1260 O O . ALA A 1 159 ? 4.996 -9.507 8.418 1.00 94.19 159 ALA A O 1
ATOM 1261 N N . LEU A 1 160 ? 2.952 -9.050 9.230 1.00 96.88 160 LEU A N 1
ATOM 1262 C CA . LEU A 1 160 ? 2.555 -8.223 8.088 1.00 96.88 160 LEU A CA 1
ATOM 1263 C C . LEU A 1 160 ? 3.211 -6.850 8.149 1.00 96.88 160 LEU A C 1
ATOM 1265 O O . LEU A 1 160 ? 3.705 -6.384 7.128 1.00 96.88 160 LEU A O 1
ATOM 1269 N N . HIS A 1 161 ? 3.260 -6.222 9.329 1.00 96.75 161 HIS A N 1
ATOM 1270 C CA . HIS A 1 161 ? 3.956 -4.942 9.478 1.00 96.75 161 HIS A CA 1
ATOM 1271 C C . HIS A 1 161 ? 5.461 -5.083 9.240 1.00 96.75 161 HIS A C 1
ATOM 1273 O O . HIS A 1 161 ? 6.035 -4.257 8.540 1.00 96.75 161 HIS A O 1
ATOM 1279 N N . GLN A 1 162 ? 6.084 -6.171 9.703 1.00 97.56 162 GLN A N 1
ATOM 1280 C CA . GLN A 1 162 ? 7.484 -6.452 9.388 1.00 97.56 162 GLN A CA 1
ATOM 1281 C C . GLN A 1 162 ? 7.709 -6.565 7.875 1.00 97.56 162 GLN A C 1
ATOM 1283 O O . GLN A 1 162 ? 8.619 -5.938 7.348 1.00 97.56 162 GLN A O 1
ATOM 1288 N N . LEU A 1 163 ? 6.834 -7.273 7.154 1.00 98.44 163 LEU A N 1
ATOM 1289 C CA . LEU A 1 163 ? 6.924 -7.359 5.695 1.00 98.44 163 LEU A CA 1
ATOM 1290 C C . LEU A 1 163 ? 6.743 -5.987 5.009 1.00 98.44 163 LEU A C 1
ATOM 1292 O O . LEU A 1 163 ? 7.387 -5.735 3.991 1.00 98.44 163 LEU A O 1
ATOM 1296 N N . MET A 1 164 ? 5.922 -5.081 5.561 1.00 98.62 164 MET A N 1
ATOM 1297 C CA . MET A 1 164 ? 5.845 -3.686 5.086 1.00 98.62 164 MET A CA 1
ATOM 1298 C C . MET A 1 164 ? 7.186 -2.963 5.276 1.00 98.62 164 MET A C 1
ATOM 1300 O O . MET A 1 164 ? 7.671 -2.325 4.344 1.00 98.62 164 MET A O 1
ATOM 1304 N N . LEU A 1 165 ? 7.810 -3.094 6.452 1.00 98.25 165 LEU A N 1
ATOM 1305 C CA . LEU A 1 165 ? 9.120 -2.500 6.742 1.00 98.25 165 LEU A CA 1
ATOM 1306 C C . LEU A 1 165 ? 10.211 -3.043 5.809 1.00 98.25 165 LEU A C 1
ATOM 1308 O O . LEU A 1 165 ? 11.004 -2.258 5.292 1.00 98.25 165 LEU A O 1
ATOM 1312 N N . ASP A 1 166 ? 10.198 -4.346 5.521 1.00 98.62 166 ASP A N 1
ATOM 1313 C CA . ASP A 1 166 ? 11.120 -4.981 4.573 1.00 98.62 166 ASP A CA 1
ATOM 1314 C C . ASP A 1 166 ? 10.946 -4.410 3.148 1.00 98.62 166 ASP A C 1
ATOM 1316 O O . ASP A 1 166 ? 11.919 -4.218 2.414 1.00 98.62 166 ASP A O 1
ATOM 1320 N N . CYS A 1 167 ? 9.713 -4.070 2.751 1.00 98.81 167 CYS A N 1
ATOM 1321 C CA . CYS A 1 167 ? 9.437 -3.382 1.484 1.00 98.81 167 CYS A CA 1
ATOM 1322 C C . CYS A 1 167 ? 9.929 -1.922 1.476 1.00 98.81 167 CYS A C 1
ATOM 1324 O O . CYS A 1 167 ? 10.234 -1.387 0.408 1.00 98.81 167 CYS A O 1
ATOM 1326 N N . TRP A 1 168 ? 10.033 -1.278 2.644 1.00 98.69 168 TRP A N 1
ATOM 1327 C CA . TRP A 1 168 ? 10.453 0.121 2.800 1.00 98.69 168 TRP A CA 1
ATOM 1328 C C . TRP A 1 168 ? 11.914 0.299 3.236 1.00 98.69 168 TRP A C 1
ATOM 1330 O O . TRP A 1 168 ? 12.300 1.352 3.766 1.00 98.69 168 TRP A O 1
ATOM 1340 N N . VAL A 1 169 ? 12.754 -0.708 2.998 1.00 97.94 169 VAL A N 1
ATOM 1341 C CA . VAL A 1 169 ? 14.204 -0.576 3.166 1.00 97.94 169 VAL A CA 1
ATOM 1342 C C . VAL A 1 169 ? 14.738 0.472 2.184 1.00 97.94 169 VAL A C 1
ATOM 1344 O O . VAL A 1 169 ? 14.391 0.477 0.996 1.00 97.94 169 VAL A O 1
ATOM 1347 N N . LYS A 1 170 ? 15.580 1.387 2.689 1.00 94.19 170 LYS A N 1
ATOM 1348 C CA . LYS A 1 170 ? 16.145 2.500 1.907 1.00 94.19 170 LYS A CA 1
ATOM 1349 C C . LYS A 1 170 ? 16.950 1.977 0.717 1.00 94.19 170 LYS A C 1
ATOM 1351 O O . LYS A 1 170 ? 16.712 2.382 -0.419 1.00 94.19 170 LYS A O 1
ATOM 1356 N N . GLU A 1 171 ? 17.833 1.010 0.958 1.00 96.25 171 GLU A N 1
ATOM 1357 C CA . GLU A 1 171 ? 18.574 0.334 -0.102 1.00 96.25 171 GLU A CA 1
ATOM 1358 C C . GLU A 1 171 ? 17.667 -0.627 -0.886 1.00 96.25 171 GLU A C 1
ATOM 1360 O O . GLU A 1 171 ? 17.305 -1.708 -0.424 1.00 96.25 171 GLU A O 1
ATOM 1365 N N . ARG A 1 172 ? 17.321 -0.245 -2.120 1.00 9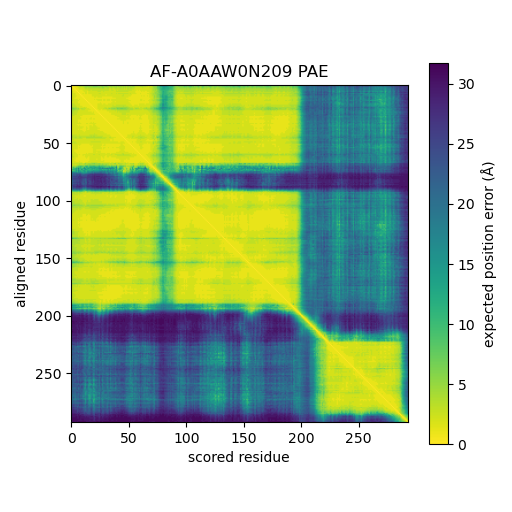6.69 172 ARG A N 1
ATOM 1366 C CA . ARG A 1 172 ? 16.370 -0.987 -2.964 1.00 96.69 172 ARG A CA 1
ATOM 1367 C C . ARG A 1 172 ? 16.739 -2.451 -3.223 1.00 96.69 172 ARG A C 1
ATOM 1369 O O . ARG A 1 172 ? 15.850 -3.262 -3.447 1.00 96.69 172 ARG A O 1
ATOM 1376 N N . ASN A 1 173 ? 18.031 -2.782 -3.214 1.00 95.50 173 ASN A N 1
ATOM 1377 C CA . ASN A 1 173 ? 18.516 -4.133 -3.499 1.00 95.50 173 ASN A CA 1
ATOM 1378 C C . ASN A 1 173 ? 18.268 -5.098 -2.328 1.00 95.50 173 ASN A C 1
ATOM 1380 O O . ASN A 1 173 ? 18.279 -6.308 -2.533 1.00 95.50 173 ASN A O 1
ATOM 1384 N N . LEU A 1 174 ? 18.041 -4.564 -1.123 1.00 97.94 174 LEU A N 1
ATOM 1385 C CA . LEU A 1 174 ? 17.721 -5.339 0.075 1.00 97.94 174 LEU A CA 1
ATOM 1386 C C . LEU A 1 174 ? 16.216 -5.600 0.227 1.00 97.94 174 LEU A C 1
ATOM 1388 O O . LEU A 1 174 ? 15.818 -6.405 1.067 1.00 97.94 174 LEU A O 1
ATOM 1392 N N . ARG A 1 175 ? 15.374 -4.939 -0.579 1.00 98.69 175 ARG A N 1
ATOM 1393 C CA . ARG A 1 175 ? 13.923 -5.161 -0.568 1.00 98.69 175 ARG A CA 1
ATOM 1394 C C . ARG A 1 175 ? 13.603 -6.568 -1.093 1.00 98.69 175 ARG A C 1
ATOM 1396 O O . ARG A 1 175 ? 14.255 -7.034 -2.034 1.00 98.69 175 ARG A O 1
ATOM 1403 N N . PRO A 1 176 ? 12.579 -7.246 -0.550 1.00 98.69 176 PRO A N 1
ATOM 1404 C CA . PRO A 1 176 ? 12.183 -8.558 -1.036 1.00 98.69 176 PRO A CA 1
ATOM 1405 C C . PRO A 1 176 ? 11.642 -8.465 -2.466 1.00 98.69 176 PRO A C 1
ATOM 1407 O O . PRO A 1 176 ? 10.884 -7.565 -2.815 1.00 98.69 176 PRO A O 1
ATOM 1410 N N . LYS A 1 177 ? 11.973 -9.441 -3.309 1.00 98.62 177 LYS A N 1
ATOM 1411 C CA . LYS A 1 177 ? 11.349 -9.588 -4.630 1.00 98.62 177 LYS A CA 1
ATOM 1412 C C . LYS A 1 177 ? 9.889 -10.017 -4.476 1.00 98.62 177 LYS A C 1
ATOM 1414 O O . LYS A 1 177 ? 9.556 -10.746 -3.540 1.00 98.62 177 LYS A O 1
ATOM 1419 N N . PHE A 1 178 ? 9.032 -9.705 -5.450 1.00 98.75 178 PHE A N 1
ATOM 1420 C CA . PHE A 1 178 ? 7.626 -10.139 -5.426 1.00 98.75 178 PHE A CA 1
ATOM 1421 C C . PHE A 1 178 ? 7.450 -11.657 -5.259 1.00 98.75 178 PHE A C 1
ATOM 1423 O O . PHE A 1 178 ? 6.564 -12.094 -4.529 1.00 98.75 178 PHE A O 1
ATOM 1430 N N . THR A 1 179 ? 8.339 -12.478 -5.827 1.00 98.62 179 THR A N 1
ATOM 1431 C CA . THR A 1 179 ? 8.350 -13.934 -5.593 1.00 98.62 179 THR A CA 1
ATOM 1432 C C . THR A 1 179 ? 8.519 -14.298 -4.114 1.00 98.62 179 THR A C 1
ATOM 1434 O O . THR A 1 179 ? 7.855 -15.211 -3.624 1.00 98.62 179 THR A O 1
ATOM 1437 N N . GLN A 1 180 ? 9.375 -13.577 -3.384 1.00 98.69 180 GLN A N 1
ATOM 1438 C CA . GLN A 1 180 ? 9.579 -13.784 -1.948 1.00 98.69 180 GLN A CA 1
ATOM 1439 C C . GLN A 1 180 ? 8.364 -13.300 -1.150 1.00 98.69 180 GLN A C 1
ATOM 1441 O O . GLN A 1 180 ? 7.916 -14.006 -0.253 1.00 98.69 180 GLN A O 1
ATOM 1446 N N . ILE A 1 181 ? 7.783 -12.155 -1.524 1.00 98.81 181 ILE A N 1
ATOM 1447 C CA . ILE A 1 181 ? 6.560 -11.613 -0.910 1.00 98.81 181 ILE A CA 1
ATOM 1448 C C . ILE A 1 181 ? 5.405 -12.619 -1.018 1.00 98.81 181 ILE A C 1
ATOM 1450 O O . ILE A 1 181 ? 4.793 -12.959 -0.006 1.00 98.81 181 ILE A O 1
ATOM 1454 N N . VAL A 1 182 ? 5.144 -13.154 -2.217 1.00 98.75 182 VAL A N 1
ATOM 1455 C CA . VAL A 1 182 ? 4.106 -14.177 -2.439 1.00 98.75 182 VAL A CA 1
ATOM 1456 C C . VAL A 1 182 ? 4.361 -15.406 -1.566 1.00 98.75 182 VAL A C 1
ATOM 1458 O O . VAL A 1 182 ? 3.450 -15.873 -0.886 1.00 98.75 182 VAL A O 1
ATOM 1461 N N . ALA A 1 183 ? 5.603 -15.900 -1.524 1.00 98.38 183 ALA A N 1
ATOM 1462 C CA . ALA A 1 183 ? 5.958 -17.059 -0.710 1.00 98.38 183 ALA A CA 1
ATOM 1463 C C . ALA A 1 183 ? 5.753 -16.812 0.797 1.00 98.38 183 ALA A C 1
ATOM 1465 O O . ALA A 1 183 ? 5.312 -17.716 1.511 1.00 98.38 183 ALA A O 1
ATOM 1466 N N . THR A 1 184 ? 6.052 -15.605 1.285 1.00 98.00 184 THR A N 1
ATOM 1467 C CA . THR A 1 184 ? 5.813 -15.205 2.678 1.00 98.00 184 THR A CA 1
ATOM 1468 C C . THR A 1 184 ? 4.320 -15.173 2.992 1.00 98.00 184 THR A C 1
ATOM 1470 O O . THR A 1 184 ? 3.895 -15.797 3.963 1.00 98.00 184 THR A O 1
ATOM 1473 N N . LEU A 1 185 ? 3.503 -14.534 2.151 1.00 97.88 185 LEU A N 1
ATOM 1474 C CA . LEU A 1 185 ? 2.051 -14.467 2.354 1.00 97.88 185 LEU A CA 1
ATOM 1475 C C . LEU A 1 185 ? 1.404 -15.855 2.289 1.00 97.88 185 LEU A C 1
ATOM 1477 O O . LEU A 1 185 ? 0.587 -16.193 3.140 1.00 97.88 185 LEU A O 1
ATOM 1481 N N . ASP A 1 186 ? 1.833 -16.705 1.357 1.00 97.31 186 ASP A N 1
ATOM 1482 C CA . ASP A 1 186 ? 1.377 -18.093 1.259 1.00 97.31 186 ASP A CA 1
ATOM 1483 C C . ASP A 1 186 ? 1.686 -18.898 2.538 1.00 97.31 186 ASP A C 1
ATOM 1485 O O . ASP A 1 186 ? 0.879 -19.728 2.966 1.00 97.31 186 ASP A O 1
ATOM 1489 N N . LYS A 1 187 ? 2.842 -18.664 3.179 1.00 96.00 187 LYS A N 1
ATOM 1490 C CA . LYS A 1 187 ? 3.175 -19.282 4.477 1.00 96.00 187 LYS A CA 1
ATOM 1491 C C . LYS A 1 187 ? 2.254 -18.784 5.592 1.00 96.00 187 LYS A C 1
ATOM 1493 O O . LYS A 1 187 ? 1.793 -19.605 6.382 1.00 96.00 187 LYS A O 1
ATOM 1498 N N . LEU A 1 188 ? 1.972 -17.483 5.636 1.00 94.12 188 LEU A N 1
ATOM 1499 C CA . LEU A 1 188 ? 1.073 -16.892 6.632 1.00 94.12 188 LEU A CA 1
ATOM 1500 C C . LEU A 1 188 ? -0.368 -17.396 6.473 1.00 94.12 188 LEU A C 1
ATOM 1502 O O . LEU A 1 188 ? -1.012 -17.714 7.467 1.00 94.12 188 LEU A O 1
ATOM 1506 N N . ILE A 1 189 ? -0.850 -17.552 5.234 1.00 94.19 189 ILE A N 1
ATOM 1507 C CA . ILE A 1 189 ? -2.185 -18.101 4.950 1.00 94.19 189 ILE A CA 1
ATOM 1508 C C . ILE A 1 189 ? -2.286 -19.561 5.404 1.00 94.19 189 ILE A C 1
ATOM 1510 O O . ILE A 1 189 ? -3.254 -19.940 6.060 1.00 94.19 189 ILE A O 1
ATOM 1514 N N . ARG A 1 190 ? -1.274 -20.388 5.097 1.00 93.00 190 ARG A N 1
ATOM 1515 C CA . ARG A 1 190 ? -1.244 -21.800 5.522 1.00 93.00 190 ARG A CA 1
ATOM 1516 C C . ARG A 1 190 ? -1.133 -21.973 7.036 1.00 93.00 190 ARG A C 1
ATOM 1518 O O . ARG A 1 190 ? -1.583 -22.988 7.557 1.00 93.00 190 ARG A O 1
ATOM 1525 N N . ASN A 1 191 ? -0.539 -21.008 7.735 1.00 90.69 191 ASN A N 1
ATOM 1526 C CA . ASN A 1 191 ? -0.426 -21.006 9.188 1.00 90.69 191 ASN A CA 1
ATOM 1527 C C . ASN A 1 191 ? -1.136 -19.786 9.789 1.00 90.69 191 ASN A C 1
ATOM 1529 O O . ASN A 1 191 ? -0.495 -18.894 10.349 1.00 90.69 191 ASN A O 1
ATOM 1533 N N . ALA A 1 192 ? -2.468 -19.766 9.712 1.00 81.56 192 ALA A N 1
ATOM 1534 C CA . ALA A 1 192 ? -3.282 -18.655 10.209 1.00 81.56 192 ALA A CA 1
ATOM 1535 C C . ALA A 1 192 ? -3.051 -18.326 11.703 1.00 81.56 192 ALA A C 1
ATOM 1537 O O . ALA A 1 192 ? -3.288 -17.197 12.123 1.00 81.56 192 ALA A O 1
ATOM 1538 N N . ALA A 1 193 ? -2.526 -19.259 12.512 1.00 81.81 193 ALA A N 1
ATOM 1539 C CA . ALA A 1 193 ? -2.156 -18.984 13.904 1.00 81.81 193 ALA A CA 1
ATOM 1540 C C . ALA A 1 193 ? -1.040 -17.928 14.031 1.00 81.81 193 ALA A C 1
ATOM 1542 O O . ALA A 1 193 ? -1.002 -17.206 15.025 1.00 81.81 193 ALA A O 1
ATOM 1543 N N . SER A 1 194 ? -0.176 -17.798 13.018 1.00 80.44 194 SER A N 1
ATOM 1544 C CA . SER A 1 194 ? 0.869 -16.763 12.951 1.00 80.44 194 SER A CA 1
ATOM 1545 C C . SER A 1 194 ? 0.329 -15.349 12.700 1.00 80.44 194 SER A C 1
ATOM 1547 O O . SER A 1 194 ? 1.042 -14.373 12.914 1.00 80.44 194 SER A O 1
ATOM 1549 N N . LEU A 1 195 ? -0.938 -15.230 12.282 1.00 81.25 195 LEU A N 1
ATOM 1550 C CA . LEU A 1 195 ? -1.635 -13.959 12.077 1.00 81.25 195 LEU A CA 1
ATOM 1551 C C . LEU A 1 195 ? -2.357 -13.472 13.342 1.00 81.25 195 LEU A C 1
ATOM 1553 O O . LEU A 1 195 ? -3.074 -12.475 13.291 1.00 81.25 195 LEU A O 1
ATOM 1557 N N . LYS A 1 196 ? -2.193 -14.152 14.484 1.00 77.12 196 LYS A N 1
ATOM 1558 C CA . LYS A 1 196 ? -2.696 -13.640 15.761 1.00 77.12 196 LYS A CA 1
ATOM 1559 C C . LYS A 1 196 ? -1.911 -12.389 16.146 1.00 77.12 196 LYS A C 1
ATOM 1561 O O . LYS A 1 196 ? -0.682 -12.388 16.130 1.00 77.12 196 LYS A O 1
ATOM 1566 N N . VAL A 1 197 ? -2.631 -11.331 16.506 1.00 64.81 197 VAL A N 1
ATOM 1567 C CA . VAL A 1 197 ? -2.038 -10.107 17.048 1.00 64.81 197 VAL A CA 1
ATOM 1568 C C . VAL A 1 197 ? -1.370 -10.471 18.370 1.00 64.81 197 VAL A C 1
ATOM 1570 O O . VAL A 1 197 ? -2.047 -10.805 19.341 1.00 64.81 197 VAL A O 1
ATOM 1573 N N . VAL A 1 198 ? -0.038 -10.469 18.403 1.00 55.22 198 VAL A N 1
ATOM 1574 C CA . VAL A 1 198 ? 0.693 -10.732 19.640 1.00 55.22 198 VAL A CA 1
ATOM 1575 C C . VAL A 1 198 ? 0.658 -9.457 20.479 1.00 55.22 198 VAL A C 1
ATOM 1577 O O . VAL A 1 198 ? 1.393 -8.500 20.232 1.00 55.22 198 VAL A O 1
ATOM 1580 N N . THR A 1 199 ? -0.214 -9.425 21.484 1.00 41.97 199 THR A N 1
ATOM 1581 C CA . THR A 1 199 ? -0.078 -8.498 22.608 1.00 41.97 199 THR A CA 1
ATOM 1582 C C . THR A 1 199 ? 1.118 -8.967 23.434 1.00 41.97 199 THR A C 1
ATOM 1584 O O . THR A 1 199 ? 0.977 -9.827 24.299 1.00 41.97 199 THR A O 1
ATOM 1587 N N . ASN A 1 200 ? 2.319 -8.471 23.128 1.00 37.19 200 ASN A N 1
ATOM 1588 C CA . ASN A 1 200 ? 3.486 -8.728 23.969 1.00 37.19 200 ASN A CA 1
ATOM 1589 C C . ASN A 1 200 ? 3.306 -8.016 25.316 1.00 37.19 200 ASN A C 1
ATOM 1591 O O . ASN A 1 200 ? 3.562 -6.819 25.439 1.00 37.19 200 ASN A O 1
ATOM 1595 N N . SER A 1 201 ? 2.879 -8.779 26.316 1.00 30.59 201 SER A N 1
ATOM 1596 C CA . SER A 1 201 ? 3.139 -8.528 27.729 1.00 30.59 201 SER A CA 1
ATOM 1597 C C . SER A 1 201 ? 4.647 -8.716 27.975 1.00 30.59 201 SER A C 1
ATOM 1599 O O . SER A 1 201 ? 5.159 -9.814 27.791 1.00 30.59 201 SER A O 1
ATOM 1601 N N . THR A 1 202 ? 5.342 -7.617 28.282 1.00 35.84 202 THR A N 1
ATOM 1602 C CA . THR A 1 202 ? 6.639 -7.484 28.991 1.00 35.84 202 THR A CA 1
ATOM 1603 C C . THR A 1 202 ? 7.737 -8.565 28.852 1.00 35.84 202 THR A C 1
ATOM 1605 O O . THR A 1 202 ? 7.634 -9.646 29.417 1.00 35.84 202 THR A O 1
ATOM 1608 N N . GLN A 1 203 ? 8.875 -8.169 28.249 1.00 35.78 203 GLN A N 1
ATOM 1609 C CA . GLN A 1 203 ? 10.276 -8.256 28.745 1.00 35.78 203 GLN A CA 1
ATOM 1610 C C . GLN A 1 203 ? 11.277 -8.363 27.573 1.00 35.78 203 GLN A C 1
ATOM 1612 O O . GLN A 1 203 ? 11.384 -9.403 26.933 1.00 35.78 203 GLN A O 1
ATOM 1617 N N . SER A 1 204 ? 12.071 -7.313 27.331 1.00 29.70 204 SER A N 1
ATOM 1618 C CA . SER A 1 204 ? 13.408 -7.462 26.738 1.00 29.70 204 SER A CA 1
ATOM 1619 C C . SER A 1 204 ? 14.320 -6.336 27.211 1.00 29.70 204 SER A C 1
ATOM 1621 O O . SER A 1 204 ? 14.114 -5.162 26.918 1.00 29.70 204 SER A O 1
ATOM 1623 N N . THR A 1 205 ? 15.343 -6.737 27.950 1.00 32.19 205 THR A N 1
ATOM 1624 C CA . THR A 1 205 ? 16.575 -6.010 28.233 1.00 32.19 205 THR A CA 1
ATOM 1625 C C . THR A 1 205 ? 17.340 -5.755 26.926 1.00 32.19 205 THR A C 1
ATOM 1627 O O . THR A 1 205 ? 17.487 -6.668 26.117 1.00 32.19 205 THR A O 1
ATOM 1630 N N . GLY A 1 206 ? 17.834 -4.532 26.695 1.00 30.16 206 GLY A N 1
ATOM 1631 C CA . GLY A 1 206 ? 18.717 -4.245 25.551 1.00 30.16 206 GLY A CA 1
ATOM 1632 C C . GLY A 1 206 ? 18.622 -2.827 24.987 1.00 30.16 206 GLY A C 1
ATOM 1633 O O . GLY A 1 206 ? 17.897 -2.575 24.037 1.00 30.16 206 GLY A O 1
ATOM 1634 N N . VAL A 1 207 ? 19.388 -1.927 25.600 1.00 40.84 207 VAL A N 1
ATOM 1635 C CA . VAL A 1 207 ? 19.774 -0.553 25.227 1.00 40.84 207 VAL A CA 1
ATOM 1636 C C . VAL A 1 207 ? 19.503 -0.120 23.769 1.00 40.84 207 VAL A C 1
ATOM 1638 O O . VAL A 1 207 ? 20.291 -0.386 22.864 1.00 40.84 207 VAL A O 1
ATOM 1641 N N . SER A 1 208 ? 18.447 0.675 23.576 1.00 34.19 208 SER A N 1
ATOM 1642 C CA . SER A 1 208 ? 18.389 1.836 22.669 1.00 34.19 208 SER A CA 1
ATOM 1643 C C . SER A 1 208 ? 17.308 2.807 23.176 1.00 34.19 208 SER A C 1
ATOM 1645 O O . SER A 1 208 ? 16.305 2.385 23.737 1.00 34.19 208 SER A O 1
ATOM 1647 N N . GLN A 1 209 ? 17.602 4.101 23.077 1.00 37.78 209 GLN A N 1
ATOM 1648 C CA . GLN A 1 209 ? 17.085 5.252 23.839 1.00 37.78 209 GLN A CA 1
ATOM 1649 C C . GLN A 1 209 ? 15.553 5.513 23.858 1.00 37.78 209 GLN A C 1
ATOM 1651 O O . GLN A 1 209 ? 14.806 4.956 23.057 1.00 37.78 209 GLN A O 1
ATOM 1656 N N . PRO A 1 210 ? 15.080 6.365 24.798 1.00 39.94 210 PRO A N 1
ATOM 1657 C CA . PRO A 1 210 ? 13.746 6.316 25.383 1.00 39.94 210 PRO A CA 1
ATOM 1658 C C . PRO A 1 210 ? 12.777 7.262 24.672 1.00 39.94 210 PRO A C 1
ATOM 1660 O O . PRO A 1 210 ? 13.031 8.456 24.618 1.00 39.94 210 PRO A O 1
ATOM 1663 N N . LEU A 1 211 ? 11.658 6.744 24.165 1.00 38.22 211 LEU A N 1
ATOM 1664 C CA . LEU A 1 211 ? 10.410 7.511 23.963 1.00 38.22 211 LEU A CA 1
ATOM 1665 C C . LEU A 1 211 ? 9.186 6.618 23.671 1.00 38.22 211 LEU A C 1
ATOM 1667 O O . LEU A 1 211 ? 8.125 7.109 23.291 1.00 38.22 211 LEU A O 1
ATOM 1671 N N . LEU A 1 212 ? 9.309 5.300 23.839 1.00 41.03 212 LEU A N 1
ATOM 1672 C CA . LEU A 1 212 ? 8.230 4.341 23.610 1.00 41.03 212 LEU A CA 1
ATOM 1673 C C . LEU A 1 212 ? 8.333 3.204 24.624 1.00 41.03 212 LEU A C 1
ATOM 1675 O O . LEU A 1 212 ? 8.518 2.045 24.260 1.00 41.03 212 LEU A O 1
ATOM 1679 N N . ASP A 1 213 ? 8.200 3.550 25.902 1.00 30.72 213 ASP A N 1
ATOM 1680 C CA . ASP A 1 213 ? 7.767 2.556 26.873 1.00 30.72 213 ASP A CA 1
ATOM 1681 C C . ASP A 1 213 ? 6.258 2.397 26.688 1.00 30.72 213 ASP A C 1
ATOM 1683 O O . ASP A 1 213 ? 5.467 3.311 26.932 1.00 30.72 213 ASP A O 1
ATOM 1687 N N . ARG A 1 214 ? 5.855 1.249 26.146 1.00 47.34 214 ARG A N 1
ATOM 1688 C CA . ARG A 1 214 ? 4.454 0.875 25.961 1.00 47.34 214 ARG A CA 1
ATOM 1689 C C . ARG A 1 214 ? 3.907 0.414 27.312 1.00 47.34 214 ARG A C 1
ATOM 1691 O O . ARG A 1 214 ? 3.565 -0.750 27.486 1.00 47.34 214 ARG A O 1
ATOM 1698 N N . CYS A 1 215 ? 3.857 1.331 28.272 1.00 37.56 215 CYS A N 1
ATOM 1699 C CA . CYS A 1 215 ? 3.000 1.178 29.434 1.00 37.56 215 CYS A CA 1
ATOM 1700 C C . CYS A 1 215 ? 1.562 1.366 28.942 1.00 37.56 215 CYS A C 1
ATOM 1702 O O . CYS A 1 215 ? 1.315 2.215 28.083 1.00 37.56 215 CYS A O 1
ATOM 1704 N N . VAL A 1 216 ? 0.603 0.597 29.465 1.00 47.94 216 VAL A N 1
ATOM 1705 C CA . VAL A 1 216 ? -0.775 1.106 29.529 1.00 47.94 216 VAL A CA 1
ATOM 1706 C C . VAL A 1 216 ? -0.619 2.484 30.154 1.00 47.94 216 VAL A C 1
ATOM 1708 O O . VAL A 1 216 ? -0.070 2.541 31.258 1.00 47.94 216 VAL A O 1
ATOM 1711 N N . PRO A 1 217 ? -0.917 3.580 29.438 1.00 51.72 217 PRO A N 1
ATOM 1712 C CA . PRO A 1 217 ? -0.670 4.870 30.024 1.00 51.72 217 PRO A CA 1
ATOM 1713 C C . PRO A 1 217 ? -1.495 4.936 31.297 1.00 51.72 217 PRO A C 1
ATOM 1715 O O . PRO A 1 217 ? -2.695 4.657 31.283 1.00 51.72 217 PRO A O 1
ATOM 1718 N N . ASP A 1 218 ? -0.817 5.202 32.404 1.00 58.31 218 ASP A N 1
ATOM 1719 C CA . ASP A 1 218 ? -1.492 5.493 33.649 1.00 58.31 218 ASP A CA 1
ATOM 1720 C C . ASP A 1 218 ? -2.290 6.769 33.387 1.00 58.31 218 ASP A C 1
ATOM 1722 O O . ASP A 1 218 ? -1.712 7.852 33.277 1.00 58.31 218 ASP A O 1
ATOM 1726 N N . TYR A 1 219 ? -3.604 6.646 33.180 1.00 60.38 219 TYR A N 1
ATOM 1727 C CA . TYR A 1 219 ? -4.428 7.779 32.765 1.00 60.38 219 TYR A CA 1
ATOM 1728 C C . TYR A 1 219 ? -4.452 8.870 33.853 1.00 60.38 219 TYR A C 1
ATOM 1730 O O . TYR A 1 219 ? -4.815 10.006 33.559 1.00 60.38 219 TYR A O 1
ATOM 1738 N N . THR A 1 220 ? -3.984 8.564 35.075 1.00 57.66 220 THR A N 1
ATOM 1739 C CA . THR A 1 220 ? -3.775 9.532 36.162 1.00 57.66 220 THR A CA 1
ATOM 1740 C C . THR A 1 220 ? -2.551 10.439 35.961 1.00 57.66 220 THR A C 1
ATOM 1742 O O . THR A 1 220 ? -2.437 11.464 36.630 1.00 57.66 220 THR A O 1
ATOM 1745 N N . THR A 1 221 ? -1.649 10.109 35.028 1.00 60.12 221 THR A N 1
ATOM 1746 C CA . THR A 1 221 ? -0.414 10.874 34.763 1.00 60.12 221 THR A CA 1
ATOM 1747 C C . THR A 1 221 ? -0.555 11.923 33.662 1.00 60.12 221 THR A C 1
ATOM 1749 O O . THR A 1 221 ? 0.341 12.751 33.487 1.00 60.12 221 THR A O 1
ATOM 1752 N N . PHE A 1 222 ? -1.667 11.934 32.923 1.00 69.19 222 PHE A N 1
ATOM 1753 C CA . PHE A 1 222 ? -1.882 12.921 31.871 1.00 69.19 222 PHE A CA 1
ATOM 1754 C C . PHE A 1 222 ? -2.416 14.233 32.430 1.00 69.19 222 PHE A C 1
ATOM 1756 O O . PHE A 1 222 ? -3.427 14.270 33.126 1.00 69.19 222 PHE A O 1
ATOM 1763 N N . THR A 1 223 ? -1.774 15.336 32.057 1.00 70.31 223 THR A N 1
ATOM 1764 C CA . THR A 1 223 ? -2.202 16.684 32.441 1.00 70.31 223 THR A CA 1
ATOM 1765 C C . THR A 1 223 ? -3.181 17.296 31.443 1.00 70.31 223 THR A C 1
ATOM 1767 O O . THR A 1 223 ? -3.964 18.163 31.829 1.00 70.31 223 THR A O 1
ATOM 1770 N N . THR A 1 224 ? -3.187 16.854 30.177 1.00 86.94 224 THR A N 1
ATOM 1771 C CA . THR A 1 224 ? -4.093 17.386 29.147 1.00 86.94 224 THR A CA 1
ATOM 1772 C C . THR A 1 224 ? -4.680 16.307 28.230 1.00 86.94 224 THR A C 1
ATOM 1774 O O . THR A 1 224 ? -4.067 15.271 27.968 1.00 86.94 224 THR A O 1
ATOM 1777 N N . VAL A 1 225 ? -5.857 16.593 27.655 1.00 88.44 225 VAL A N 1
ATOM 1778 C CA . VAL A 1 225 ? -6.469 15.788 26.575 1.00 88.44 225 VAL A CA 1
ATOM 1779 C C . VAL A 1 225 ? -5.534 15.687 25.363 1.00 88.44 225 VAL A C 1
ATOM 1781 O O . VAL A 1 225 ? -5.505 14.665 24.681 1.00 88.44 225 VAL A O 1
ATOM 1784 N N . GLY A 1 226 ? -4.724 16.722 25.117 1.00 87.19 226 GLY A N 1
ATOM 1785 C CA . GLY A 1 226 ? -3.722 16.730 24.055 1.00 87.19 226 GLY A CA 1
ATOM 1786 C C . GLY A 1 226 ? -2.647 15.659 24.238 1.00 87.19 226 GLY A C 1
ATOM 1787 O O . GLY A 1 226 ? -2.316 14.981 23.266 1.00 87.19 226 GLY A O 1
ATOM 1788 N N . ASP A 1 227 ? -2.143 15.478 25.459 1.00 86.44 227 ASP A N 1
ATOM 1789 C CA . ASP A 1 227 ? -1.120 14.469 25.773 1.00 86.44 227 ASP A CA 1
ATOM 1790 C C . ASP A 1 227 ? -1.687 13.049 25.681 1.00 86.44 227 ASP A C 1
ATOM 1792 O O . ASP A 1 227 ? -1.039 12.138 25.163 1.00 86.44 227 ASP A O 1
ATOM 1796 N N . TRP A 1 228 ? -2.940 12.865 26.109 1.00 90.12 228 TRP A N 1
ATOM 1797 C CA . TRP A 1 228 ? -3.654 11.601 25.932 1.00 90.12 228 TRP A CA 1
ATOM 1798 C C . TRP A 1 228 ? -3.825 11.248 24.450 1.00 90.12 228 TRP A C 1
ATOM 1800 O O . TRP A 1 228 ? -3.508 10.126 24.046 1.00 90.12 228 TRP A O 1
ATOM 1810 N N . LEU A 1 229 ? -4.256 12.207 23.621 1.00 87.19 229 LEU A N 1
ATOM 1811 C CA . LEU A 1 229 ? -4.369 12.014 22.174 1.00 87.19 229 LEU A CA 1
ATOM 1812 C C . LEU A 1 229 ? -3.012 11.661 21.546 1.00 87.19 229 LEU A C 1
ATOM 1814 O O . LEU A 1 229 ? -2.956 10.774 20.692 1.00 87.19 229 LEU A O 1
ATOM 1818 N N . ASP A 1 230 ? -1.913 12.275 21.985 1.00 81.44 230 ASP A N 1
ATOM 1819 C CA . ASP A 1 230 ? -0.562 11.926 21.525 1.00 81.44 230 ASP A CA 1
ATOM 1820 C C . ASP A 1 230 ? -0.182 10.489 21.907 1.00 81.44 230 ASP A C 1
ATOM 1822 O O . ASP A 1 230 ? 0.338 9.735 21.072 1.00 81.44 230 ASP A O 1
ATOM 1826 N N . ALA A 1 231 ? -0.492 10.080 23.139 1.00 79.44 231 ALA A N 1
ATOM 1827 C CA . ALA A 1 231 ? -0.209 8.743 23.648 1.00 79.44 231 ALA A CA 1
ATOM 1828 C C . ALA A 1 231 ? -0.945 7.658 22.847 1.00 79.44 231 ALA A C 1
ATOM 1830 O O . ALA A 1 231 ? -0.336 6.668 22.432 1.00 79.44 231 ALA A O 1
ATOM 1831 N N . ILE A 1 232 ? -2.222 7.877 22.518 1.00 83.38 232 ILE A N 1
ATOM 1832 C CA . ILE A 1 232 ? -2.999 6.949 21.680 1.00 83.38 232 ILE A CA 1
ATOM 1833 C C . ILE A 1 232 ? -2.769 7.155 20.175 1.00 83.38 232 ILE A C 1
ATOM 1835 O O . ILE A 1 232 ? -3.443 6.530 19.353 1.00 83.38 232 ILE A O 1
ATOM 1839 N N . LYS A 1 233 ? -1.794 7.983 19.777 1.00 77.19 233 LYS A N 1
ATOM 1840 C CA . LYS A 1 233 ? -1.467 8.307 18.375 1.00 77.19 233 LYS A CA 1
ATOM 1841 C C . LYS A 1 233 ? -2.654 8.877 17.588 1.00 77.19 233 LYS A C 1
ATOM 1843 O O . LYS A 1 233 ? -2.793 8.605 16.402 1.00 77.19 233 LYS A O 1
ATOM 1848 N N . MET A 1 234 ? -3.499 9.652 18.257 1.00 88.50 234 MET A N 1
ATOM 1849 C CA . MET A 1 234 ? -4.651 10.387 17.720 1.00 88.50 234 MET A CA 1
ATOM 1850 C C . MET A 1 234 ? -4.445 11.912 17.814 1.00 88.50 234 MET A C 1
ATOM 1852 O O . MET A 1 234 ? -5.409 12.672 17.770 1.00 88.50 234 MET A O 1
ATOM 1856 N N . SER A 1 235 ? -3.190 12.368 17.909 1.00 85.19 235 SER A N 1
ATOM 1857 C CA . SER A 1 235 ? -2.793 13.781 18.050 1.00 85.19 235 SER A CA 1
ATOM 1858 C C . SER A 1 235 ? -3.415 14.712 17.006 1.00 85.19 235 SER A C 1
ATOM 1860 O O . SER A 1 235 ? -3.715 15.866 17.299 1.00 85.19 235 SER A O 1
ATOM 1862 N N . ARG A 1 236 ? -3.690 14.195 15.802 1.00 83.12 236 ARG A N 1
ATOM 1863 C CA . ARG A 1 236 ? -4.351 14.934 14.716 1.00 83.12 236 ARG A CA 1
ATOM 1864 C C . ARG A 1 236 ? -5.743 15.468 15.067 1.00 83.12 236 ARG A C 1
ATOM 1866 O O . ARG A 1 236 ? -6.213 16.374 14.398 1.00 83.12 236 ARG A O 1
ATOM 1873 N N . TYR A 1 237 ? -6.401 14.904 16.079 1.00 92.06 237 TYR A N 1
ATOM 1874 C CA . TYR A 1 237 ? -7.720 15.343 16.535 1.00 92.06 237 TYR A CA 1
ATOM 1875 C C . TYR A 1 237 ? -7.651 16.347 17.689 1.00 92.06 237 TYR A C 1
ATOM 1877 O O . TYR A 1 237 ? -8.689 16.728 18.219 1.00 92.06 237 TYR A O 1
ATOM 1885 N N . ARG A 1 238 ? -6.455 16.794 18.095 1.00 90.75 238 ARG A N 1
ATOM 1886 C CA . ARG A 1 238 ? -6.285 17.725 19.219 1.00 90.75 238 ARG A CA 1
ATOM 1887 C C . ARG A 1 238 ? -7.146 18.976 19.060 1.00 90.75 238 ARG A C 1
ATOM 1889 O O . ARG A 1 238 ? -7.932 19.284 19.952 1.00 90.75 238 ARG A O 1
ATOM 1896 N N . ASP A 1 239 ? -7.058 19.637 17.910 1.00 87.25 239 ASP A N 1
ATOM 1897 C CA . ASP A 1 239 ? -7.822 20.859 17.653 1.00 87.25 239 ASP A CA 1
ATOM 1898 C C . ASP A 1 239 ? -9.327 20.580 17.596 1.00 87.25 239 ASP A C 1
ATOM 1900 O O . ASP A 1 239 ? -10.120 21.377 18.083 1.00 87.25 239 ASP A O 1
ATOM 1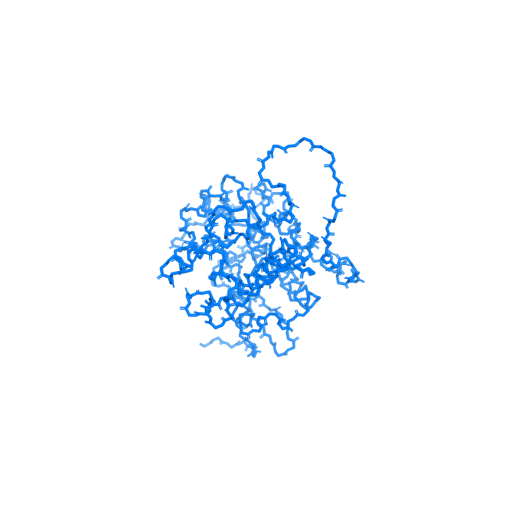904 N N . ASN A 1 240 ? -9.739 19.421 17.075 1.00 93.75 240 ASN A N 1
ATOM 1905 C CA . ASN A 1 240 ? -11.139 18.997 17.050 1.00 93.75 240 ASN A CA 1
ATOM 1906 C C . ASN A 1 240 ? -11.726 18.885 18.464 1.00 93.75 240 ASN A C 1
ATOM 1908 O O . ASN A 1 240 ? -12.822 19.382 18.714 1.00 93.75 240 ASN A O 1
ATOM 1912 N N . PHE A 1 241 ? -10.990 18.266 19.391 1.00 95.06 241 PHE A N 1
ATOM 1913 C CA . PHE A 1 241 ? -11.405 18.130 20.788 1.00 95.06 241 PHE A CA 1
ATOM 1914 C C . PHE A 1 241 ? -11.448 19.488 21.496 1.00 95.06 241 PHE A C 1
ATOM 1916 O O . PHE A 1 241 ? -12.447 19.806 22.143 1.00 95.06 241 PHE A O 1
ATOM 1923 N N . VAL A 1 242 ? -10.410 20.316 21.328 1.00 90.38 242 VAL A N 1
ATOM 1924 C CA . VAL A 1 242 ? -10.336 21.658 21.931 1.00 90.38 242 VAL A CA 1
ATOM 1925 C C . VAL A 1 242 ? -11.463 22.558 21.417 1.00 90.38 242 VAL A C 1
ATOM 1927 O O . VAL A 1 242 ? -12.191 23.142 22.218 1.00 90.38 242 VAL A O 1
ATOM 1930 N N . ASN A 1 243 ? -11.666 22.622 20.099 1.00 90.44 243 ASN A N 1
ATOM 1931 C CA . ASN A 1 243 ? -12.693 23.463 19.475 1.00 90.44 243 ASN A CA 1
ATOM 1932 C C . ASN A 1 243 ? -14.119 23.031 19.840 1.00 90.44 243 ASN A C 1
ATOM 1934 O O . ASN A 1 243 ? -15.026 23.860 19.873 1.00 90.44 243 ASN A O 1
ATOM 1938 N N . ALA A 1 244 ? -14.325 21.745 20.127 1.00 92.25 244 ALA A N 1
ATOM 1939 C CA . ALA A 1 244 ? -15.608 21.210 20.566 1.00 92.25 244 ALA A CA 1
ATOM 1940 C C . ALA A 1 244 ? -15.837 21.302 22.086 1.00 92.25 244 ALA A C 1
ATOM 1942 O O . ALA A 1 244 ? -16.901 20.909 22.563 1.00 92.25 244 ALA A O 1
ATOM 1943 N N . GLY A 1 245 ? -14.866 21.820 22.847 1.00 90.56 245 GLY A N 1
ATOM 1944 C CA . GLY A 1 245 ? -14.969 22.000 24.296 1.00 90.56 245 GLY A CA 1
ATOM 1945 C C . GLY A 1 245 ? -14.622 20.761 25.128 1.00 90.56 245 GLY A C 1
ATOM 1946 O O . GLY A 1 245 ? -14.795 20.788 26.344 1.00 90.56 245 GLY A O 1
ATOM 1947 N N . PHE A 1 246 ? -14.088 19.694 24.527 1.00 91.62 246 PHE A N 1
ATOM 1948 C CA . PHE A 1 246 ? -13.618 18.499 25.240 1.00 91.62 246 PHE A CA 1
ATOM 1949 C C . PHE A 1 246 ? -12.201 18.715 25.791 1.00 91.62 246 PHE A C 1
ATOM 1951 O O . PHE A 1 246 ? -11.240 18.081 25.360 1.00 91.62 246 PHE A O 1
ATOM 1958 N N . ALA A 1 247 ? -12.070 19.654 26.732 1.00 86.38 247 ALA A N 1
ATOM 1959 C CA . ALA A 1 247 ? -10.786 20.075 27.297 1.00 86.38 247 ALA A CA 1
ATOM 1960 C C . ALA A 1 247 ? -10.385 19.340 28.592 1.00 86.38 247 ALA A C 1
ATOM 1962 O O . ALA A 1 247 ? -9.247 19.482 29.037 1.00 86.38 247 ALA A O 1
ATOM 1963 N N . SER A 1 248 ? -11.286 18.556 29.197 1.00 87.75 248 SER A N 1
ATOM 1964 C CA . SER A 1 248 ? -11.029 17.801 30.431 1.00 87.75 248 SER A CA 1
ATOM 1965 C C . SER A 1 248 ? -11.344 16.315 30.281 1.00 87.75 248 SER A C 1
ATOM 1967 O O . SER A 1 248 ? -12.198 15.918 29.483 1.00 87.75 248 SER A O 1
ATOM 1969 N N . PHE A 1 249 ? -10.677 15.490 31.092 1.00 87.19 249 PHE A N 1
ATOM 1970 C CA . PHE A 1 249 ? -10.904 14.047 31.111 1.00 87.19 249 PHE A CA 1
ATOM 1971 C C . PHE A 1 249 ? -12.318 13.668 31.561 1.00 87.19 249 PHE A C 1
ATOM 1973 O O . PHE A 1 249 ? -12.854 12.705 31.033 1.00 87.19 249 PHE A O 1
ATOM 1980 N N . ASP A 1 250 ? -12.976 14.456 32.419 1.00 86.44 250 ASP A N 1
ATOM 1981 C CA . ASP A 1 250 ? -14.377 14.216 32.804 1.00 86.44 250 ASP A CA 1
ATOM 1982 C C . ASP A 1 250 ? -15.346 14.336 31.620 1.00 86.44 250 ASP A C 1
ATOM 1984 O O . ASP A 1 250 ? -16.296 13.560 31.504 1.00 86.44 250 ASP A O 1
ATOM 1988 N N . LEU A 1 251 ? -15.099 15.298 30.723 1.00 89.75 251 LEU A N 1
ATOM 1989 C CA . LEU A 1 251 ? -15.903 15.499 29.516 1.00 89.75 251 LEU A CA 1
ATOM 1990 C C . LEU A 1 251 ? -15.592 14.425 28.473 1.00 89.75 251 LEU A C 1
ATOM 1992 O O . LEU A 1 251 ? -16.505 13.842 27.891 1.00 89.75 251 LEU A O 1
ATOM 1996 N N . VAL A 1 252 ? -14.305 14.124 28.273 1.00 91.25 252 VAL A N 1
ATOM 1997 C CA . VAL A 1 252 ? -13.849 13.055 27.371 1.00 91.25 252 VAL A CA 1
ATOM 1998 C C . VAL A 1 252 ? -14.389 11.693 27.814 1.00 91.25 252 VAL A C 1
ATOM 2000 O O . VAL A 1 252 ? -14.865 10.912 26.990 1.00 91.25 252 VAL A O 1
ATOM 2003 N N . ALA A 1 253 ? -14.413 11.433 29.121 1.00 89.31 253 ALA A N 1
ATOM 2004 C CA . ALA A 1 253 ? -14.958 10.218 29.701 1.00 89.31 253 ALA A CA 1
ATOM 2005 C C . ALA A 1 253 ? -16.463 10.066 29.463 1.00 89.31 253 ALA A C 1
ATOM 2007 O O . ALA A 1 253 ? -16.967 8.963 29.608 1.00 89.31 253 ALA A O 1
ATOM 2008 N N . GLN A 1 254 ? -17.206 11.100 29.069 1.00 89.44 254 GLN A N 1
ATOM 2009 C CA . GLN A 1 254 ? -18.643 11.002 28.775 1.00 89.44 254 GLN A CA 1
ATOM 2010 C C . GLN A 1 254 ? -18.949 10.889 27.280 1.00 89.44 254 GLN A C 1
ATOM 2012 O O . GLN A 1 254 ? -20.099 10.663 26.910 1.00 89.44 254 GLN A O 1
ATOM 2017 N N . MET A 1 255 ? -17.933 10.987 26.422 1.00 93.25 255 MET A N 1
ATOM 2018 C CA . MET A 1 255 ? -18.137 11.002 24.979 1.00 93.25 255 MET A CA 1
ATOM 2019 C C . MET A 1 255 ? -18.750 9.706 24.454 1.00 93.25 255 MET A C 1
ATOM 2021 O O . MET A 1 255 ? -18.448 8.591 24.903 1.00 93.25 255 MET A O 1
ATOM 2025 N N . THR A 1 256 ? -19.593 9.885 23.444 1.00 92.44 256 THR A N 1
ATOM 2026 C CA . THR A 1 256 ? -20.209 8.820 22.660 1.00 92.44 256 THR A CA 1
ATOM 2027 C C . THR A 1 256 ? -19.575 8.724 21.269 1.00 92.44 256 THR A C 1
ATOM 2029 O O . THR A 1 256 ? -18.804 9.588 20.846 1.00 92.44 256 THR A O 1
ATOM 2032 N N . ALA A 1 257 ? -19.914 7.671 20.520 1.00 88.12 257 ALA A N 1
ATOM 2033 C CA . ALA A 1 257 ? -19.526 7.569 19.111 1.00 88.12 257 ALA A CA 1
ATOM 2034 C C . ALA A 1 257 ? -20.094 8.728 18.266 1.00 88.12 257 ALA A C 1
ATOM 2036 O O . ALA A 1 257 ? -19.438 9.199 17.338 1.00 88.12 257 ALA A O 1
ATOM 2037 N N . GLU A 1 258 ? -21.286 9.221 18.616 1.00 91.19 258 GLU A N 1
ATOM 2038 C CA . GLU A 1 258 ? -21.929 10.352 17.943 1.00 91.19 258 GLU A CA 1
ATOM 2039 C C . GLU A 1 258 ? -21.165 11.662 18.176 1.00 91.19 258 GLU A C 1
ATOM 2041 O O . GLU A 1 258 ? -20.967 12.438 17.240 1.00 91.19 258 GLU A O 1
ATOM 2046 N N . ASP A 1 259 ? -20.641 11.877 19.387 1.00 93.94 259 ASP A N 1
ATOM 2047 C CA . ASP A 1 259 ? -19.787 13.032 19.675 1.00 93.94 259 ASP A CA 1
ATOM 2048 C C . ASP A 1 259 ? -18.511 13.018 18.837 1.00 93.94 259 ASP A C 1
ATOM 2050 O O . ASP A 1 259 ? -18.138 14.045 18.273 1.00 93.94 259 ASP A O 1
ATOM 2054 N N . LEU A 1 260 ? -17.868 11.855 18.694 1.00 93.25 260 LEU A N 1
ATOM 2055 C CA . LEU A 1 260 ? -16.665 11.712 17.872 1.00 93.25 260 LEU A CA 1
ATOM 2056 C C . LEU A 1 260 ? -16.929 12.045 16.403 1.00 93.25 260 LEU A C 1
ATOM 2058 O O . LEU A 1 260 ? -16.154 12.782 15.789 1.00 93.25 260 LEU A O 1
ATOM 2062 N N . LEU A 1 261 ? -18.049 11.570 15.858 1.00 89.19 261 LEU A N 1
ATOM 2063 C CA . LEU A 1 261 ? -18.491 11.940 14.515 1.00 89.19 261 LEU A CA 1
ATOM 2064 C C . LEU A 1 261 ? -18.715 13.452 14.396 1.00 89.19 261 LEU A C 1
ATOM 2066 O O . LEU A 1 261 ? -18.214 14.073 13.457 1.00 89.19 261 LEU A O 1
ATOM 2070 N N . ARG A 1 262 ? -19.408 14.054 15.370 1.00 92.19 262 ARG A N 1
ATOM 2071 C CA . ARG A 1 262 ? -19.736 15.486 15.389 1.00 92.19 262 ARG A CA 1
ATOM 2072 C C . ARG A 1 262 ? -18.498 16.378 15.428 1.00 92.19 262 ARG A C 1
ATOM 2074 O O . ARG A 1 262 ? -18.496 17.429 14.794 1.00 92.19 262 ARG A O 1
ATOM 2081 N N . ILE A 1 263 ? -17.443 15.960 16.125 1.00 93.38 263 ILE A N 1
ATOM 2082 C CA . ILE A 1 263 ? -16.183 16.715 16.178 1.00 93.38 263 ILE A CA 1
ATOM 2083 C C . ILE A 1 263 ? -15.256 16.421 14.992 1.00 93.38 263 ILE A C 1
ATOM 2085 O O . ILE A 1 263 ? -14.180 17.000 14.911 1.00 93.38 263 ILE A O 1
ATOM 2089 N N . GLY A 1 264 ? -15.639 15.553 14.051 1.00 86.00 264 GLY A N 1
ATOM 2090 C CA . GLY A 1 264 ? -14.875 15.292 12.826 1.00 86.00 264 GLY A CA 1
ATOM 2091 C C . GLY A 1 264 ? -13.955 14.067 12.872 1.00 86.00 264 GLY A C 1
ATOM 2092 O O . GLY A 1 264 ? -13.127 13.888 11.977 1.00 86.00 264 GLY A O 1
ATOM 2093 N N . VAL A 1 265 ? -14.103 13.184 13.862 1.00 90.00 265 VAL A N 1
ATOM 2094 C CA . VAL A 1 265 ? -13.492 11.846 13.847 1.00 90.00 265 VAL A CA 1
ATOM 2095 C C . VAL A 1 265 ? -14.380 10.921 13.010 1.00 90.00 265 VAL A C 1
ATOM 2097 O O . VAL A 1 265 ? -15.210 10.178 13.524 1.00 90.00 265 VAL A O 1
ATOM 2100 N N . THR A 1 266 ? -14.233 10.968 11.689 1.00 82.12 266 THR A N 1
ATOM 2101 C CA . THR A 1 266 ? -15.089 10.207 10.758 1.00 82.12 266 THR A CA 1
ATOM 2102 C C . THR A 1 266 ? -14.594 8.793 10.460 1.00 82.12 266 THR A C 1
ATOM 2104 O O . THR A 1 266 ? -15.373 7.957 10.014 1.00 82.12 266 THR A O 1
ATOM 2107 N N . LEU A 1 267 ? -13.317 8.505 10.720 1.00 73.31 267 LEU A N 1
ATOM 2108 C CA . LEU A 1 267 ? -12.728 7.185 10.493 1.00 73.31 267 LEU A CA 1
ATOM 2109 C C . LEU A 1 267 ? -13.153 6.228 11.613 1.00 73.31 267 LEU A C 1
ATOM 2111 O O . LEU A 1 267 ? -12.805 6.453 12.773 1.00 73.31 267 LEU A O 1
ATOM 2115 N N . ALA A 1 268 ? -13.883 5.161 11.281 1.00 72.25 268 ALA A N 1
ATOM 2116 C CA . ALA A 1 268 ? -14.426 4.228 12.270 1.00 72.25 268 ALA A CA 1
ATOM 2117 C C . ALA A 1 268 ? -13.323 3.493 13.059 1.00 72.25 268 ALA A C 1
ATOM 2119 O O . ALA A 1 268 ? -13.444 3.360 14.2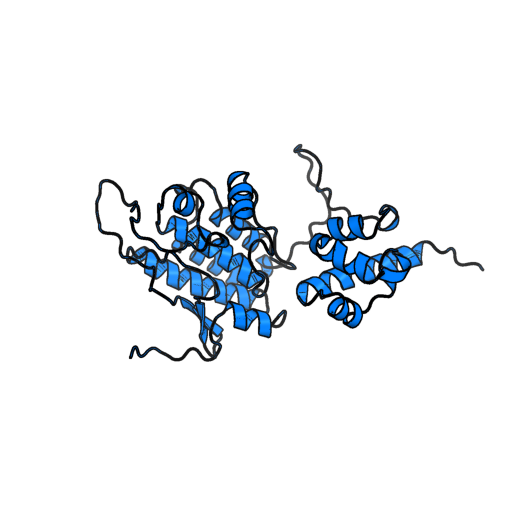78 1.00 72.25 268 ALA A O 1
ATOM 2120 N N . GLY A 1 269 ? -12.187 3.154 12.438 1.00 69.25 269 GLY A N 1
ATOM 2121 C CA . GLY A 1 269 ? -10.992 2.687 13.157 1.00 69.25 269 GLY A CA 1
ATOM 2122 C C . GLY A 1 269 ? -10.476 3.672 14.221 1.00 69.25 269 GLY A C 1
ATOM 2123 O O . GLY A 1 269 ? -10.143 3.276 15.341 1.00 69.25 269 GLY A O 1
ATOM 2124 N N . HIS A 1 270 ? -10.473 4.975 13.927 1.00 84.69 270 HIS A N 1
ATOM 2125 C CA . HIS A 1 270 ? -10.089 6.003 14.899 1.00 84.69 270 HIS A CA 1
ATOM 2126 C C . HIS A 1 270 ? -11.141 6.185 15.991 1.00 84.69 270 HIS A C 1
ATOM 2128 O O . HIS A 1 270 ? -10.780 6.281 17.163 1.00 84.69 270 HIS A O 1
ATOM 2134 N N . GLN A 1 271 ? -12.430 6.158 15.640 1.00 84.50 271 GLN A N 1
ATOM 2135 C CA . GLN A 1 271 ? -13.510 6.176 16.627 1.00 84.50 271 GLN A CA 1
ATOM 2136 C C . GLN A 1 271 ? -13.377 5.001 17.594 1.00 84.50 271 GLN A C 1
ATOM 2138 O O . GLN A 1 271 ? -13.374 5.203 18.803 1.00 84.50 271 GLN A O 1
ATOM 2143 N N . LYS A 1 272 ? -13.173 3.785 17.075 1.00 80.12 272 LYS A N 1
ATOM 2144 C CA . LYS A 1 272 ? -12.963 2.579 17.881 1.00 80.12 272 LYS A CA 1
ATOM 2145 C C . LYS A 1 272 ? -11.750 2.722 18.802 1.00 80.12 272 LYS A C 1
ATOM 2147 O O . LYS A 1 272 ? -11.839 2.363 19.972 1.00 80.12 272 LYS A O 1
ATOM 2152 N N . LYS A 1 273 ? -10.640 3.289 18.309 1.00 80.81 273 LYS A N 1
ATOM 2153 C CA . LYS A 1 273 ? -9.432 3.539 19.117 1.00 80.81 273 LYS A CA 1
ATOM 2154 C C . LYS A 1 273 ? -9.703 4.470 20.288 1.00 80.81 273 LYS A C 1
ATOM 2156 O O . LYS A 1 273 ? -9.321 4.183 21.420 1.00 80.81 273 LYS A O 1
ATOM 2161 N N . ILE A 1 274 ? -10.335 5.598 19.984 1.00 90.69 274 ILE A N 1
ATOM 2162 C CA . ILE A 1 274 ? -10.601 6.664 20.940 1.00 90.69 274 ILE A CA 1
ATOM 2163 C C . ILE A 1 274 ? -11.619 6.177 21.975 1.00 90.69 274 ILE A C 1
ATOM 2165 O O . ILE A 1 274 ? -11.359 6.291 23.167 1.00 90.69 274 ILE A O 1
ATOM 2169 N N . LEU A 1 275 ? -12.715 5.543 21.546 1.00 90.69 275 LEU A N 1
ATOM 2170 C CA . LEU A 1 275 ? -13.727 4.973 22.443 1.00 90.69 275 LEU A CA 1
ATOM 2171 C C . LEU A 1 275 ? -13.173 3.843 23.313 1.00 90.69 275 LEU A C 1
ATOM 2173 O O . LEU A 1 275 ? -13.497 3.787 24.495 1.00 90.69 275 LEU A O 1
ATOM 2177 N N . GLY A 1 276 ? -12.320 2.976 22.758 1.00 86.81 276 GLY A N 1
ATOM 2178 C CA . GLY A 1 276 ? -11.640 1.935 23.530 1.00 86.81 276 GLY A CA 1
ATOM 2179 C C . GLY A 1 276 ? -10.768 2.532 24.635 1.00 86.81 276 GLY A C 1
ATOM 2180 O O . GLY A 1 276 ? -10.886 2.141 25.792 1.00 86.81 276 GLY A O 1
ATOM 2181 N N . SER A 1 277 ? -9.978 3.561 24.314 1.00 89.25 277 SER A N 1
ATOM 2182 C CA . SER A 1 277 ? -9.167 4.253 25.323 1.00 89.25 277 SER A CA 1
ATOM 2183 C C . SER A 1 277 ? -10.012 5.010 26.355 1.00 89.25 277 SER A C 1
ATOM 2185 O O . SER A 1 277 ? -9.670 5.003 27.534 1.00 89.25 277 SER A O 1
ATOM 2187 N N . ILE A 1 278 ? -11.141 5.609 25.954 1.00 91.25 278 ILE A N 1
ATOM 2188 C CA . ILE A 1 278 ? -12.109 6.218 26.882 1.00 91.25 278 ILE A CA 1
ATOM 2189 C C . ILE A 1 278 ? -12.683 5.162 27.837 1.00 91.25 278 ILE A C 1
ATOM 2191 O O . ILE A 1 278 ? -12.860 5.428 29.024 1.00 91.25 278 ILE A O 1
ATOM 2195 N N . GLN A 1 279 ? -12.970 3.956 27.348 1.00 86.38 279 GLN A N 1
ATOM 2196 C CA . GLN A 1 279 ? -13.468 2.866 28.183 1.00 86.38 279 GLN A CA 1
ATOM 2197 C C . GLN A 1 279 ? -12.419 2.410 29.207 1.00 86.38 279 GLN A C 1
ATOM 2199 O O . GLN A 1 279 ? -12.755 2.258 30.382 1.00 86.38 279 GLN A O 1
ATOM 2204 N N . ASP A 1 280 ? -11.159 2.264 28.796 1.00 83.06 280 ASP A N 1
ATOM 2205 C CA . ASP A 1 280 ? -10.053 1.943 29.707 1.00 83.06 280 ASP A CA 1
ATOM 2206 C C . ASP A 1 280 ? -9.852 3.043 30.764 1.00 83.06 280 ASP A C 1
ATOM 2208 O O . ASP A 1 280 ? -9.670 2.754 31.949 1.00 83.06 280 ASP A O 1
ATOM 2212 N N . MET A 1 281 ? -9.959 4.309 30.353 1.00 83.25 281 MET A N 1
ATOM 2213 C CA . MET A 1 281 ? -9.894 5.477 31.235 1.00 83.25 281 MET A CA 1
ATOM 2214 C C . MET A 1 281 ? -11.015 5.457 32.286 1.00 83.25 281 MET A C 1
ATOM 2216 O O . MET A 1 281 ? -10.740 5.629 33.473 1.00 83.25 281 MET A O 1
ATOM 2220 N N . ARG A 1 282 ? -12.263 5.155 31.892 1.00 84.12 282 ARG A N 1
ATOM 2221 C CA . ARG A 1 282 ? -13.399 4.993 32.826 1.00 84.12 282 ARG A CA 1
ATOM 2222 C C . ARG A 1 282 ? -13.142 3.898 33.861 1.00 84.12 282 ARG A C 1
ATOM 2224 O O . ARG A 1 282 ? -13.473 4.066 35.033 1.00 84.12 282 ARG A O 1
ATOM 2231 N N . LEU A 1 283 ? -12.572 2.771 33.431 1.00 79.50 283 LEU A N 1
ATOM 2232 C CA . LEU A 1 283 ? -12.274 1.645 34.318 1.00 79.50 283 LEU A CA 1
ATOM 2233 C C . LEU A 1 283 ? -11.215 2.011 35.365 1.00 79.50 283 LEU A C 1
ATOM 2235 O O . LEU A 1 283 ? -11.357 1.606 36.516 1.00 79.50 283 LEU A O 1
ATOM 2239 N N . GLN A 1 284 ? -10.205 2.807 35.002 1.00 73.69 284 GLN A N 1
ATOM 2240 C CA . GLN A 1 284 ? -9.197 3.291 35.951 1.00 73.69 284 GLN A CA 1
ATOM 2241 C C . GLN A 1 284 ? -9.740 4.373 36.898 1.00 73.69 284 GLN A C 1
ATOM 2243 O O . GLN A 1 284 ? -9.484 4.306 38.098 1.00 73.69 284 GLN A O 1
ATOM 2248 N N . MET A 1 285 ? -10.540 5.326 36.402 1.00 68.06 285 MET A N 1
ATOM 2249 C CA . MET A 1 285 ? -11.135 6.387 37.236 1.00 68.06 285 MET A CA 1
ATOM 2250 C C . MET A 1 285 ? -12.130 5.846 38.279 1.00 68.06 285 MET A C 1
ATOM 2252 O O . MET A 1 285 ? -12.267 6.419 39.355 1.00 68.06 285 MET A O 1
ATOM 2256 N N . ASN A 1 286 ? -12.791 4.716 38.006 1.00 65.12 286 ASN A N 1
ATOM 2257 C CA . ASN A 1 286 ? -13.698 4.075 38.964 1.00 65.12 286 ASN A CA 1
ATOM 2258 C C . ASN A 1 286 ? -12.983 3.230 40.036 1.00 65.12 286 ASN A C 1
ATOM 2260 O O . ASN A 1 286 ? -13.605 2.882 41.037 1.00 65.12 286 ASN A O 1
ATOM 2264 N N . GLN A 1 287 ? -11.701 2.888 39.859 1.00 57.09 287 GLN A N 1
ATOM 2265 C CA . GLN A 1 287 ? -10.926 2.113 40.843 1.00 57.09 287 GLN A CA 1
ATOM 2266 C C . GLN A 1 287 ? -10.295 2.983 41.945 1.00 57.09 287 GLN A C 1
ATOM 2268 O O . GLN A 1 287 ? -9.830 2.447 42.949 1.00 57.09 287 GLN A O 1
ATOM 2273 N N . THR A 1 288 ? -10.294 4.310 41.796 1.00 52.03 288 THR A N 1
ATOM 2274 C CA . THR A 1 288 ? -9.676 5.261 42.739 1.00 52.03 288 THR A CA 1
ATOM 2275 C C . THR A 1 288 ? -10.661 5.923 43.711 1.00 52.03 288 THR A C 1
ATOM 2277 O O . THR A 1 288 ? -10.234 6.685 44.578 1.00 52.03 288 THR A O 1
ATOM 2280 N N . LEU A 1 289 ? -11.961 5.614 43.637 1.00 41.75 289 LEU A N 1
ATOM 2281 C CA . LEU A 1 289 ? -12.951 6.058 44.625 1.00 41.75 289 LEU A CA 1
ATOM 2282 C C . LEU A 1 289 ? -13.010 5.058 45.796 1.00 41.75 289 LEU A C 1
ATOM 2284 O O . LEU A 1 289 ? -13.405 3.909 45.584 1.00 41.75 289 LEU A O 1
ATOM 2288 N N . PRO A 1 290 ? -12.646 5.440 47.038 1.00 38.59 290 PRO A N 1
ATOM 2289 C CA . PRO A 1 290 ? -12.839 4.565 48.184 1.00 38.59 290 PRO A CA 1
ATOM 2290 C C . PRO A 1 290 ? -14.338 4.361 48.418 1.00 38.59 290 PRO A C 1
ATOM 2292 O O . PRO A 1 290 ? -15.103 5.321 48.514 1.00 38.59 290 PRO A O 1
ATOM 2295 N N . VAL A 1 291 ? -14.746 3.096 48.530 1.00 38.09 291 VAL A N 1
ATOM 2296 C CA . VAL A 1 291 ? -16.069 2.702 49.022 1.00 38.09 291 VAL A CA 1
ATOM 2297 C C . VAL A 1 291 ? -16.223 3.287 50.427 1.00 38.09 291 VAL A C 1
ATOM 2299 O O . VAL A 1 291 ? -15.599 2.805 51.371 1.00 38.09 291 VAL A O 1
ATOM 2302 N N . GLN A 1 292 ? -17.006 4.357 50.565 1.00 38.38 292 GLN A N 1
ATOM 2303 C CA . GLN A 1 292 ? -17.474 4.795 51.876 1.00 38.38 292 GLN A CA 1
ATOM 2304 C C . GLN A 1 292 ? -18.521 3.784 52.348 1.00 38.38 292 GLN A C 1
ATOM 2306 O O . GLN A 1 292 ? -19.587 3.661 51.743 1.00 38.38 292 GLN A O 1
ATOM 2311 N N . VAL A 1 293 ? -18.146 3.019 53.375 1.00 39.84 293 VAL A N 1
ATOM 2312 C CA . VAL A 1 293 ? -19.042 2.207 54.212 1.00 39.84 293 VAL A CA 1
ATOM 2313 C C . VAL A 1 293 ? -19.773 3.122 55.183 1.00 39.84 293 VAL A C 1
ATOM 2315 O O . VAL A 1 293 ? -19.100 4.023 55.735 1.00 39.84 293 VAL A O 1
#

Radius of gyration: 21.81 Å; Cα contacts (8 Å, |Δi|>4): 363; chains: 1; bounding box: 47×45×81 Å